Protein AF-A0A137PBI1-F1 (afdb_monomer_lite)

Secondary structure (DSSP, 8-state):
-TTTTTTTS--TTS-HHHHHHHHHHHHHHHHHHHHHHHTS--S------PPPP-GGGG-GGGGPPPHHHHHHTT--HHHHHHHHHHHHHHHHHHHHHHHHT--TT--S--HHHHHHHHHHHHHHHHHHHHHHHHHHHHHHHHTGGGHHHHHHHHHHHHHHHHHHHHHHHHHHHHH-SS--HHHHHHHHHHHHHHHHHHTT----TTTHHHHHHHHHHHHHHGGGS-HHHHHHHHHHHHHHHHHHTT-TTS-HHHHHHHHHHHHHHH-

Organism: Conidiobolus coronatus (strain ATCC 28846 / CBS 209.66 / NRRL 28638) (NCBI:txid796925)

pLDDT: mean 84.95, std 10.55, range [51.62, 97.0]

Structure (mmCIF, N/CA/C/O backbone):
data_AF-A0A137PBI1-F1
#
_entry.id   AF-A0A137PBI1-F1
#
loop_
_atom_site.group_PDB
_atom_site.id
_atom_site.type_symbol
_atom_site.label_atom_id
_atom_site.label_alt_id
_atom_site.label_comp_id
_atom_site.label_asym_id
_atom_site.label_entity_id
_atom_site.label_seq_id
_atom_site.pdbx_PDB_ins_code
_atom_site.Cartn_x
_atom_site.Cartn_y
_atom_site.Cartn_z
_atom_site.occupancy
_atom_site.B_iso_or_equiv
_atom_site.auth_seq_id
_atom_site.auth_comp_id
_atom_site.auth_asym_id
_atom_site.auth_atom_id
_atom_site.pdbx_PDB_model_num
ATOM 1 N N . MET A 1 1 ? -4.472 -22.071 -9.828 1.00 68.69 1 MET A N 1
ATOM 2 C CA . MET A 1 1 ? -3.823 -22.086 -11.161 1.00 68.69 1 MET A CA 1
ATOM 3 C C . MET A 1 1 ? -2.302 -22.184 -11.075 1.00 68.69 1 MET A C 1
ATOM 5 O O . MET A 1 1 ? -1.779 -23.066 -11.729 1.00 68.69 1 MET A O 1
ATOM 9 N N . CYS A 1 2 ? -1.591 -21.398 -10.248 1.00 70.06 2 CYS A N 1
ATOM 10 C CA . CYS A 1 2 ? -0.125 -21.523 -10.094 1.00 70.06 2 CYS A CA 1
ATOM 11 C C . CYS A 1 2 ? 0.352 -22.945 -9.757 1.00 70.06 2 CYS A C 1
ATOM 13 O O . CYS A 1 2 ? 1.328 -23.405 -10.338 1.00 70.06 2 CYS A O 1
ATOM 15 N N . HIS A 1 3 ? -0.369 -23.664 -8.887 1.00 70.44 3 HIS A N 1
ATOM 16 C CA . HIS A 1 3 ? -0.081 -25.075 -8.611 1.00 70.44 3 HIS A CA 1
ATOM 17 C C . HIS A 1 3 ? -0.311 -25.984 -9.824 1.00 70.44 3 HIS A C 1
ATOM 19 O O . HIS A 1 3 ? 0.549 -26.791 -10.152 1.00 70.44 3 HIS A O 1
ATOM 25 N N . ALA A 1 4 ? -1.425 -25.803 -10.539 1.00 72.88 4 ALA A N 1
ATOM 26 C CA . ALA A 1 4 ? -1.748 -26.580 -11.739 1.00 72.88 4 ALA A CA 1
ATOM 27 C C . ALA A 1 4 ? -0.757 -26.340 -12.894 1.00 72.88 4 ALA A C 1
ATOM 29 O O . ALA A 1 4 ? -0.470 -27.252 -13.656 1.00 72.88 4 ALA A O 1
ATOM 30 N N . LEU A 1 5 ? -0.220 -25.122 -13.002 1.00 72.56 5 LEU A N 1
ATOM 31 C CA . LEU A 1 5 ? 0.799 -24.741 -13.983 1.00 72.56 5 LEU A CA 1
ATOM 32 C C . LEU A 1 5 ? 2.231 -25.027 -13.501 1.00 72.56 5 LEU A C 1
ATOM 34 O O . LEU A 1 5 ? 3.185 -24.680 -14.189 1.00 72.56 5 LEU A O 1
ATOM 38 N N . GLY A 1 6 ? 2.404 -25.596 -12.304 1.00 70.25 6 GLY A N 1
ATOM 39 C CA . GLY A 1 6 ? 3.722 -25.894 -11.749 1.00 70.25 6 GLY A CA 1
ATOM 40 C C . GLY A 1 6 ? 4.568 -24.665 -11.405 1.00 70.25 6 GLY A C 1
ATOM 41 O O . GLY A 1 6 ? 5.731 -24.838 -11.078 1.00 70.25 6 GLY A O 1
ATOM 42 N N . VAL A 1 7 ? 4.020 -23.440 -11.415 1.00 74.19 7 VAL A N 1
ATOM 43 C CA . VAL A 1 7 ? 4.790 -22.190 -11.220 1.00 74.19 7 VAL A CA 1
ATOM 44 C C . VAL A 1 7 ? 5.564 -22.204 -9.899 1.00 74.19 7 VAL A C 1
ATOM 46 O O . VAL A 1 7 ? 6.724 -21.816 -9.893 1.00 74.19 7 VAL A O 1
ATOM 49 N N . HIS A 1 8 ? 4.947 -22.738 -8.842 1.00 69.56 8 HIS A N 1
ATOM 50 C CA . HIS A 1 8 ? 5.517 -22.950 -7.505 1.00 69.56 8 HIS A CA 1
ATOM 51 C C . HIS A 1 8 ? 6.716 -23.914 -7.427 1.00 69.56 8 HIS A C 1
ATOM 53 O O . HIS A 1 8 ? 7.410 -23.921 -6.419 1.00 69.56 8 HIS A O 1
ATOM 59 N N . VAL A 1 9 ? 6.942 -24.754 -8.443 1.00 70.94 9 VAL A N 1
ATOM 60 C CA . VAL A 1 9 ? 8.023 -25.748 -8.438 1.00 70.94 9 VAL A CA 1
ATOM 61 C C . VAL A 1 9 ? 9.317 -25.085 -8.896 1.00 70.94 9 VAL A C 1
ATOM 63 O O . VAL A 1 9 ? 9.394 -24.622 -10.035 1.00 70.94 9 VAL A O 1
ATOM 66 N N . ASP A 1 10 ? 10.345 -25.087 -8.050 1.00 64.88 10 ASP A N 1
ATOM 67 C CA . ASP A 1 10 ? 11.697 -24.668 -8.431 1.00 64.88 10 ASP A CA 1
ATOM 68 C C . ASP A 1 10 ? 12.312 -25.701 -9.396 1.00 64.88 10 ASP A C 1
ATOM 70 O O . ASP A 1 10 ? 12.867 -26.728 -9.000 1.00 64.88 10 ASP A O 1
ATOM 74 N N . THR A 1 11 ? 12.122 -25.477 -10.697 1.00 62.00 11 THR A N 1
ATOM 75 C CA . THR A 1 11 ? 12.643 -26.341 -11.758 1.00 62.00 11 THR A CA 1
ATOM 76 C C . THR A 1 11 ? 13.901 -25.720 -12.355 1.00 62.00 11 THR A C 1
ATOM 78 O O . THR A 1 11 ? 13.810 -24.830 -13.202 1.00 62.00 11 THR A O 1
ATOM 81 N N . LYS A 1 12 ? 15.076 -26.230 -11.983 1.00 57.16 12 LYS A N 1
ATOM 82 C CA . LYS A 1 12 ? 16.328 -25.990 -12.722 1.00 57.16 12 LYS A CA 1
ATOM 83 C C . LYS A 1 12 ? 16.358 -26.950 -13.928 1.00 57.16 12 LYS A C 1
ATOM 85 O O . LYS A 1 12 ? 16.226 -28.148 -13.683 1.00 57.16 12 LYS A O 1
ATOM 90 N N . PRO A 1 13 ? 16.511 -26.515 -15.198 1.00 53.81 13 PRO A N 1
ATOM 91 C CA . PRO A 1 13 ? 17.026 -25.231 -15.670 1.00 53.81 13 PRO A CA 1
ATOM 92 C C . PRO A 1 13 ? 16.049 -24.545 -16.643 1.00 53.81 13 PRO A C 1
ATOM 94 O O . PRO A 1 13 ? 15.939 -24.930 -17.808 1.00 53.81 13 PRO A O 1
ATOM 97 N N . ILE A 1 14 ? 15.359 -23.502 -16.197 1.00 58.75 14 ILE A N 1
ATOM 98 C CA . ILE A 1 14 ? 14.729 -22.556 -17.124 1.00 58.75 14 ILE A CA 1
ATOM 99 C C . ILE A 1 14 ? 15.586 -21.290 -17.130 1.00 58.75 14 ILE A C 1
ATOM 101 O O . ILE A 1 14 ? 16.190 -20.965 -16.115 1.00 58.75 14 ILE A O 1
ATOM 105 N N . TYR A 1 15 ? 15.702 -20.618 -18.279 1.00 63.66 15 TYR A N 1
ATOM 106 C CA . TYR A 1 15 ? 16.397 -19.334 -18.406 1.00 63.66 15 TYR A CA 1
ATOM 107 C C . TYR A 1 15 ? 16.066 -18.391 -17.235 1.00 63.66 15 TYR A C 1
ATOM 109 O O . TYR A 1 15 ? 14.900 -18.272 -16.864 1.00 63.66 15 TYR A O 1
ATOM 117 N N . ASN A 1 16 ? 17.072 -17.684 -16.706 1.00 62.22 16 ASN A N 1
ATOM 118 C CA . ASN A 1 16 ? 16.938 -16.806 -15.533 1.00 62.22 16 ASN A CA 1
ATOM 119 C C . ASN A 1 16 ? 15.804 -15.765 -15.660 1.00 62.22 16 ASN A C 1
ATOM 121 O O . ASN A 1 16 ? 15.184 -15.409 -14.665 1.00 62.22 16 ASN A O 1
ATOM 125 N N . SER A 1 17 ? 15.484 -15.303 -16.875 1.00 61.75 17 SER A N 1
ATOM 126 C CA . SER A 1 17 ? 14.345 -14.405 -17.129 1.00 61.75 17 SER A CA 1
ATOM 127 C C . SER A 1 17 ? 12.985 -15.075 -16.893 1.00 61.75 17 SER A C 1
ATOM 129 O O . SER A 1 17 ? 12.066 -14.462 -16.364 1.00 61.75 17 SER A O 1
ATOM 131 N N . VAL A 1 18 ? 12.855 -16.361 -17.214 1.00 63.59 18 VAL A N 1
ATOM 132 C CA . VAL A 1 18 ? 11.639 -17.136 -16.933 1.00 63.59 18 VAL A CA 1
ATOM 133 C C . VAL A 1 18 ? 11.586 -17.543 -15.458 1.00 63.59 18 VAL A C 1
ATOM 135 O O . VAL A 1 18 ? 10.503 -17.637 -14.883 1.00 63.59 18 VAL A O 1
ATOM 138 N N . GLU A 1 19 ? 12.740 -17.762 -14.822 1.00 64.12 19 GLU A N 1
ATOM 139 C CA . GLU A 1 19 ? 12.833 -17.930 -13.367 1.00 64.12 19 GLU A CA 1
ATOM 140 C C . GLU A 1 19 ? 12.381 -16.659 -12.631 1.00 64.12 19 GLU A C 1
ATOM 142 O O . GLU A 1 19 ? 11.626 -16.767 -11.662 1.00 64.12 19 GLU A O 1
ATOM 147 N N . PHE A 1 20 ? 12.754 -15.472 -13.130 1.00 64.94 20 PHE A N 1
ATOM 148 C CA . PHE A 1 20 ? 12.241 -14.183 -12.661 1.00 64.94 20 PHE A CA 1
ATOM 149 C C . PHE A 1 20 ? 10.718 -14.113 -12.758 1.00 64.94 20 PHE A C 1
ATOM 151 O O . PHE A 1 20 ? 10.054 -13.940 -11.733 1.00 64.94 20 PHE A O 1
ATOM 158 N N . ASP A 1 21 ? 10.164 -14.308 -13.958 1.00 69.62 21 ASP A N 1
ATOM 159 C CA . ASP A 1 21 ? 8.724 -14.175 -14.187 1.00 69.62 21 ASP A CA 1
ATOM 160 C C . ASP A 1 21 ? 7.934 -15.156 -13.321 1.00 69.62 21 ASP A C 1
ATOM 162 O O . ASP A 1 21 ? 6.927 -14.792 -12.716 1.00 69.62 21 ASP A O 1
ATOM 166 N N . ARG A 1 22 ? 8.405 -16.402 -13.197 1.00 73.12 22 ARG A N 1
ATOM 167 C CA . ARG A 1 22 ? 7.736 -17.422 -12.382 1.00 73.12 22 ARG A CA 1
ATOM 168 C C . ARG A 1 22 ? 7.850 -17.142 -10.888 1.00 73.12 22 ARG A C 1
ATOM 170 O O . ARG A 1 22 ? 6.836 -17.211 -10.191 1.00 73.12 22 ARG A O 1
ATOM 177 N N . SER A 1 23 ? 9.049 -16.840 -10.398 1.00 74.00 23 SER A N 1
ATOM 178 C CA . SER A 1 23 ? 9.303 -16.655 -8.967 1.00 74.00 23 SER A CA 1
ATOM 179 C C . SER A 1 23 ? 8.674 -15.368 -8.450 1.00 74.00 23 SER A C 1
ATOM 181 O O . SER A 1 23 ? 8.005 -15.404 -7.418 1.00 74.00 23 SER A O 1
ATOM 183 N N . SER A 1 24 ? 8.807 -14.254 -9.181 1.00 74.44 24 SER A N 1
ATOM 184 C CA . SER A 1 24 ? 8.154 -12.993 -8.812 1.00 74.44 24 SER A CA 1
ATOM 185 C C . SER A 1 24 ? 6.633 -13.113 -8.906 1.00 74.44 24 SER A C 1
ATOM 187 O O . SER A 1 24 ? 5.942 -12.722 -7.964 1.00 74.44 24 SER A O 1
ATOM 189 N N . LEU A 1 25 ? 6.078 -13.729 -9.962 1.00 79.44 25 LEU A N 1
ATOM 190 C CA . LEU A 1 25 ? 4.627 -13.934 -10.071 1.00 79.44 25 LEU A CA 1
ATOM 191 C C . LEU A 1 25 ? 4.086 -14.800 -8.930 1.00 79.44 25 LEU A C 1
ATOM 193 O O . LEU A 1 25 ? 3.079 -14.447 -8.312 1.00 79.44 25 LEU A O 1
ATOM 197 N N . TYR A 1 26 ? 4.732 -15.934 -8.648 1.00 82.62 26 TYR A N 1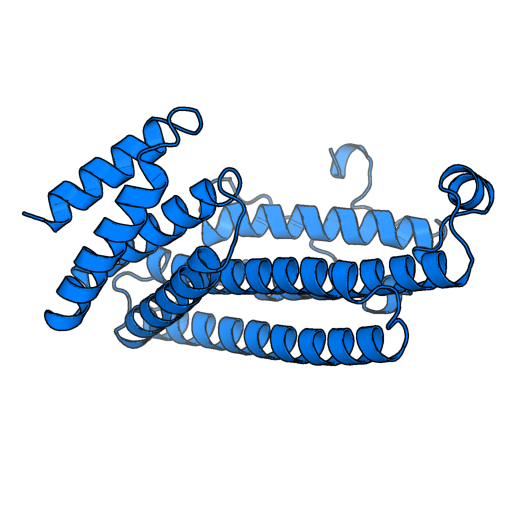
ATOM 198 C CA . TYR A 1 26 ? 4.288 -16.831 -7.586 1.00 82.62 26 TYR A CA 1
ATOM 199 C C . TYR A 1 26 ? 4.408 -16.176 -6.214 1.00 82.62 26 TYR A C 1
ATOM 201 O O . TYR A 1 26 ? 3.433 -16.198 -5.465 1.00 82.62 26 TYR A O 1
ATOM 209 N N . ARG A 1 27 ? 5.540 -15.523 -5.918 1.00 80.44 27 ARG A N 1
ATOM 210 C CA . ARG A 1 27 ? 5.732 -14.759 -4.678 1.00 80.44 27 ARG A CA 1
ATOM 211 C C . ARG A 1 27 ? 4.636 -13.710 -4.504 1.00 80.44 27 ARG A C 1
ATOM 213 O O . ARG A 1 27 ? 3.984 -13.681 -3.465 1.00 80.44 27 ARG A O 1
ATOM 220 N N . ASN A 1 28 ? 4.398 -12.895 -5.531 1.00 80.00 28 ASN A N 1
ATOM 221 C CA . ASN A 1 28 ? 3.386 -11.844 -5.507 1.00 80.00 28 ASN A CA 1
ATOM 222 C C . ASN A 1 28 ? 1.990 -12.392 -5.205 1.00 80.00 28 ASN A C 1
ATOM 224 O O . ASN A 1 28 ? 1.260 -11.827 -4.387 1.00 80.00 28 ASN A O 1
ATOM 228 N N . LEU A 1 29 ? 1.612 -13.498 -5.846 1.00 82.50 29 LEU A N 1
ATOM 229 C CA . LEU A 1 29 ? 0.314 -14.133 -5.630 1.00 82.50 29 LEU A CA 1
ATOM 230 C C . LEU A 1 29 ? 0.212 -14.794 -4.253 1.00 82.50 29 LEU A C 1
ATOM 232 O O . LEU A 1 29 ? -0.831 -14.668 -3.613 1.00 82.50 29 LEU A O 1
ATOM 236 N N . ALA A 1 30 ? 1.272 -15.461 -3.794 1.00 83.19 30 ALA A N 1
ATOM 237 C CA . ALA A 1 30 ? 1.324 -16.110 -2.489 1.00 83.19 30 ALA A CA 1
ATOM 238 C C . ALA A 1 30 ? 1.226 -15.081 -1.352 1.00 83.19 30 ALA A C 1
ATOM 240 O O . ALA A 1 30 ? 0.342 -15.199 -0.508 1.00 83.19 30 ALA A O 1
ATOM 241 N N . LEU A 1 31 ? 2.029 -14.012 -1.392 1.00 82.50 31 LEU A N 1
ATOM 242 C CA . LEU A 1 31 ? 1.969 -12.923 -0.410 1.00 82.50 31 LEU A CA 1
ATOM 243 C C . LEU A 1 31 ? 0.633 -12.180 -0.455 1.00 82.50 31 LEU A C 1
ATOM 245 O O . LEU A 1 31 ? 0.032 -11.921 0.582 1.00 82.50 31 LEU A O 1
ATOM 249 N N . SER A 1 32 ? 0.104 -11.890 -1.648 1.00 80.31 32 SER A N 1
ATOM 250 C CA . SER A 1 32 ? -1.226 -11.272 -1.766 1.00 80.31 32 SER A CA 1
ATOM 251 C C . SER A 1 32 ? -2.315 -12.158 -1.153 1.00 80.31 32 SER A C 1
ATOM 253 O O . SER A 1 32 ? -3.244 -11.662 -0.516 1.00 80.31 32 SER A O 1
ATOM 255 N N . HIS A 1 33 ? -2.212 -13.476 -1.331 1.00 81.50 33 HIS A N 1
ATOM 256 C CA . HIS A 1 33 ? -3.139 -14.434 -0.743 1.00 81.50 33 HIS A CA 1
ATOM 257 C C . HIS A 1 33 ? -3.013 -14.509 0.786 1.00 81.50 33 HIS A C 1
ATOM 259 O O . HIS A 1 33 ? -4.037 -14.472 1.477 1.00 81.50 33 HIS A O 1
ATOM 265 N N . GLU A 1 34 ? -1.789 -14.567 1.316 1.00 81.75 34 GLU A N 1
ATOM 266 C CA . GLU A 1 34 ? -1.549 -14.528 2.761 1.00 81.75 34 GLU A CA 1
ATOM 267 C C . GLU A 1 34 ? -2.068 -13.221 3.365 1.00 81.75 34 GLU A C 1
ATOM 269 O O . GLU A 1 34 ? -2.768 -13.262 4.375 1.00 81.75 34 GLU A O 1
ATOM 274 N N . ASN A 1 35 ? -1.862 -12.072 2.716 1.00 77.81 35 ASN A N 1
ATOM 275 C CA . ASN A 1 35 ? -2.369 -10.776 3.185 1.00 77.81 35 ASN A CA 1
ATOM 276 C C . ASN A 1 35 ? -3.907 -10.742 3.238 1.00 77.81 35 ASN A C 1
ATOM 278 O O . ASN A 1 35 ? -4.490 -10.262 4.211 1.00 77.81 35 ASN A O 1
ATOM 282 N N . LEU A 1 36 ? -4.591 -11.311 2.236 1.00 78.31 36 LEU A N 1
ATOM 283 C CA . LEU A 1 36 ? -6.056 -11.456 2.249 1.00 78.31 36 LEU A CA 1
ATOM 284 C C . LEU A 1 36 ? -6.557 -12.361 3.384 1.00 78.31 36 LEU A C 1
ATOM 286 O O . LEU A 1 36 ? -7.645 -12.139 3.923 1.00 78.31 36 LEU A O 1
ATOM 290 N N . SER A 1 37 ? -5.774 -13.373 3.745 1.00 77.56 37 SER A N 1
ATOM 291 C CA . SER A 1 37 ? -6.128 -14.356 4.773 1.00 77.56 37 SER A CA 1
ATOM 292 C C . SER A 1 37 ? -5.782 -13.878 6.188 1.00 77.56 37 SER A C 1
ATOM 294 O O . SER A 1 37 ? -6.487 -14.201 7.143 1.00 77.56 37 SER A O 1
ATOM 296 N N . THR A 1 38 ? -4.727 -13.077 6.341 1.00 77.50 38 THR A N 1
ATOM 297 C CA . THR A 1 38 ? -4.214 -12.615 7.640 1.00 77.50 38 THR A CA 1
ATOM 298 C C . THR A 1 38 ? -4.803 -11.270 8.056 1.00 77.50 38 THR A C 1
ATOM 300 O O . THR A 1 38 ? -5.440 -11.197 9.111 1.00 77.50 38 THR A O 1
ATOM 303 N N . ILE A 1 39 ? -4.629 -10.233 7.229 1.00 79.25 39 ILE A N 1
ATOM 304 C CA . ILE A 1 39 ? -5.065 -8.857 7.508 1.00 79.25 39 ILE A CA 1
ATOM 305 C C . ILE A 1 39 ? -6.589 -8.793 7.468 1.00 79.25 39 ILE A C 1
ATOM 307 O O . ILE A 1 39 ? -7.224 -8.427 8.452 1.00 79.25 39 ILE A O 1
ATOM 311 N N . TYR A 1 40 ? -7.187 -9.235 6.361 1.00 71.50 40 TYR A N 1
ATOM 312 C CA . TYR A 1 40 ? -8.624 -9.072 6.133 1.00 71.50 40 TYR A CA 1
ATOM 313 C C . TYR A 1 40 ? -9.486 -10.263 6.571 1.00 71.50 40 TYR A C 1
ATOM 315 O O . TYR A 1 40 ? -10.707 -10.135 6.635 1.00 71.50 40 TYR A O 1
ATOM 323 N N . LYS A 1 41 ? -8.881 -11.429 6.851 1.00 74.38 41 LYS A N 1
ATOM 324 C CA . LYS A 1 41 ? -9.588 -12.687 7.177 1.00 74.38 41 LYS A CA 1
ATOM 325 C C . LYS A 1 41 ? -10.646 -13.086 6.127 1.00 74.38 41 LYS A C 1
ATOM 327 O O . LYS A 1 41 ? -11.645 -13.717 6.460 1.00 74.38 41 LYS A O 1
ATOM 332 N N . LEU A 1 42 ? -10.445 -12.718 4.857 1.00 69.00 42 LEU A N 1
ATOM 333 C CA . LEU A 1 42 ? -11.432 -12.921 3.781 1.00 69.00 42 LEU A CA 1
ATOM 334 C C . LEU A 1 42 ? -11.383 -14.318 3.168 1.00 69.00 42 LEU A C 1
ATOM 336 O O . LEU A 1 42 ? -12.341 -14.750 2.527 1.00 69.00 42 LEU A O 1
ATOM 340 N N . LYS A 1 43 ? -10.247 -15.005 3.301 1.00 66.12 43 LYS A N 1
ATOM 341 C CA . LYS A 1 43 ? -10.033 -16.332 2.732 1.00 66.12 43 LYS A CA 1
ATOM 342 C C . LYS A 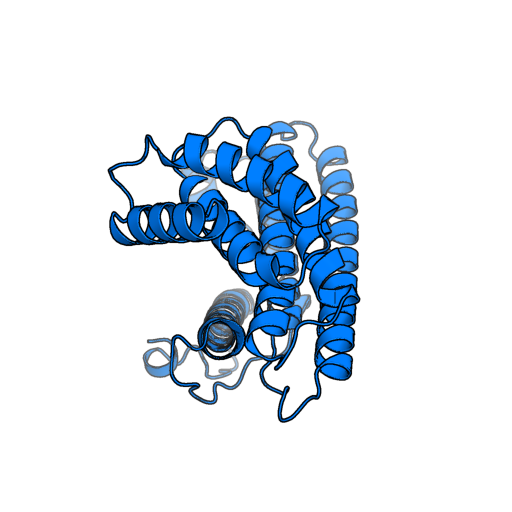1 43 ? -9.449 -17.278 3.776 1.00 66.12 43 LYS A C 1
ATOM 344 O O . LYS A 1 43 ? -8.728 -16.831 4.669 1.00 66.12 43 LYS A O 1
ATOM 349 N N . PRO A 1 44 ? -9.766 -18.579 3.678 1.00 65.19 44 PRO A N 1
ATOM 350 C CA . PRO A 1 44 ? -9.059 -19.587 4.446 1.00 65.19 44 PRO A CA 1
ATOM 351 C C . PRO A 1 44 ? -7.578 -19.560 4.067 1.00 65.19 44 PRO A C 1
ATOM 353 O O . PRO A 1 44 ? -7.234 -19.460 2.889 1.00 65.19 44 PRO A O 1
ATOM 356 N N . ARG A 1 45 ? -6.719 -19.658 5.082 1.00 68.25 45 ARG A N 1
ATOM 357 C CA . ARG A 1 45 ? -5.271 -19.720 4.909 1.00 68.25 45 ARG A CA 1
ATOM 358 C C . ARG A 1 45 ? -4.898 -21.098 4.377 1.00 68.25 45 ARG A C 1
ATOM 360 O O . ARG A 1 45 ? -4.990 -22.090 5.100 1.00 68.25 45 ARG A O 1
ATOM 367 N N . PHE A 1 46 ? -4.494 -21.162 3.117 1.00 67.12 46 PHE A N 1
ATOM 368 C CA . PHE A 1 46 ? -3.830 -22.340 2.574 1.00 67.12 46 PHE A CA 1
ATOM 369 C C . PHE A 1 46 ? -2.346 -22.155 2.876 1.00 67.12 46 PHE A C 1
ATOM 371 O O . PHE A 1 46 ? -1.811 -21.121 2.520 1.00 67.12 46 PHE A O 1
ATOM 378 N N . GLY A 1 47 ? -1.691 -23.074 3.590 1.00 66.25 47 GLY A N 1
ATOM 379 C CA . GLY A 1 47 ? -0.265 -22.940 3.912 1.00 66.25 47 GLY A CA 1
ATOM 380 C C . GLY A 1 47 ? 0.586 -22.963 2.643 1.00 66.25 47 GLY A C 1
ATOM 381 O O . GLY A 1 47 ? 0.999 -24.034 2.207 1.00 66.25 47 GLY A O 1
ATOM 382 N N . VAL A 1 48 ? 0.785 -21.799 2.023 1.00 72.88 48 VAL A N 1
ATOM 383 C CA . VAL A 1 48 ? 1.568 -21.640 0.798 1.00 72.88 48 VAL A CA 1
ATOM 384 C C . VAL A 1 48 ? 3.028 -21.430 1.184 1.00 72.88 48 VAL A C 1
ATOM 386 O O . VAL A 1 48 ? 3.342 -20.561 1.994 1.00 72.88 48 VAL A O 1
ATOM 389 N N . GLU A 1 49 ? 3.936 -22.201 0.587 1.00 73.00 49 GLU A N 1
ATOM 390 C CA . GLU A 1 49 ? 5.368 -21.917 0.682 1.00 73.00 49 GLU A CA 1
ATOM 391 C C . GLU A 1 49 ? 5.680 -20.658 -0.132 1.00 73.00 49 GLU A C 1
ATOM 393 O O . GLU A 1 49 ? 5.526 -20.645 -1.357 1.00 73.00 49 GLU A O 1
ATOM 398 N N . ILE A 1 50 ? 6.085 -19.590 0.558 1.00 78.75 50 ILE A N 1
ATOM 399 C CA . ILE A 1 50 ? 6.467 -18.320 -0.059 1.00 78.75 50 ILE A CA 1
ATOM 400 C C . ILE A 1 50 ? 7.980 -18.350 -0.328 1.00 78.75 50 ILE A C 1
ATOM 402 O O . ILE A 1 50 ? 8.755 -18.515 0.616 1.00 78.75 50 ILE A O 1
ATOM 406 N N . PRO A 1 51 ? 8.436 -18.173 -1.583 1.00 76.44 51 PRO A N 1
ATOM 407 C CA . PRO A 1 51 ? 9.862 -18.086 -1.886 1.00 76.44 51 PRO A CA 1
ATOM 408 C C . PRO A 1 51 ? 10.530 -16.907 -1.166 1.00 76.44 51 PRO A C 1
ATOM 410 O O . PRO A 1 51 ? 9.923 -15.852 -0.995 1.00 76.44 51 PRO A O 1
ATOM 413 N N . ASN A 1 52 ? 11.813 -17.025 -0.823 1.00 79.44 52 ASN A N 1
ATOM 414 C CA . ASN A 1 52 ? 12.580 -15.922 -0.226 1.00 79.44 52 ASN A CA 1
ATOM 415 C C . ASN A 1 52 ? 12.829 -14.780 -1.212 1.00 79.44 52 ASN A C 1
ATOM 417 O O . ASN A 1 52 ? 12.877 -14.998 -2.423 1.00 79.44 52 ASN A O 1
ATOM 421 N N . PHE A 1 53 ? 12.956 -13.552 -0.694 1.00 82.44 53 PHE A N 1
ATOM 422 C CA . PHE A 1 53 ? 13.234 -12.385 -1.534 1.00 82.44 53 PHE A CA 1
ATOM 423 C C . PHE A 1 53 ? 14.608 -12.546 -2.155 1.00 82.44 53 PHE A C 1
ATOM 425 O O . PHE A 1 53 ? 15.580 -12.795 -1.443 1.00 82.44 53 PHE A O 1
ATOM 432 N N . ASN A 1 54 ? 14.690 -12.393 -3.474 1.00 81.88 54 ASN A N 1
ATOM 433 C CA . ASN A 1 54 ? 15.954 -12.470 -4.177 1.00 81.88 54 ASN A CA 1
ATOM 434 C C . ASN A 1 54 ? 16.194 -11.177 -4.972 1.00 81.88 54 ASN A C 1
ATOM 436 O O . ASN A 1 54 ? 15.550 -10.977 -6.000 1.00 81.88 54 ASN A O 1
ATOM 440 N N . PRO A 1 55 ? 17.121 -10.301 -4.540 1.00 81.75 55 PRO A N 1
ATOM 441 C CA . PRO A 1 55 ? 17.413 -9.059 -5.251 1.00 81.75 55 PRO A CA 1
ATOM 442 C C . PRO A 1 55 ? 18.013 -9.302 -6.638 1.00 81.75 55 PRO A C 1
ATOM 444 O O . PRO A 1 55 ? 17.836 -8.468 -7.521 1.00 81.75 55 PRO A O 1
ATOM 447 N N . THR A 1 56 ? 18.682 -10.442 -6.867 1.00 81.62 56 THR A N 1
ATOM 448 C CA . THR A 1 56 ? 19.278 -10.739 -8.180 1.00 81.62 56 THR A CA 1
ATOM 449 C C . THR A 1 56 ? 18.223 -10.922 -9.255 1.00 81.62 56 THR A C 1
ATOM 451 O O . THR A 1 56 ? 18.557 -10.887 -10.431 1.00 81.62 56 THR A O 1
ATOM 454 N N . LEU A 1 57 ? 16.967 -11.137 -8.853 1.00 76.56 57 LEU A N 1
ATOM 455 C CA . LEU A 1 57 ? 15.859 -11.301 -9.765 1.00 76.56 57 LEU A CA 1
ATOM 456 C C . LEU A 1 57 ? 15.479 -9.985 -10.464 1.00 76.56 57 LEU A C 1
ATOM 458 O O . LEU A 1 57 ? 14.975 -10.004 -11.576 1.00 76.56 57 LEU A O 1
ATOM 462 N N . TYR A 1 58 ? 15.795 -8.830 -9.885 1.00 84.19 58 TYR A N 1
ATOM 463 C CA . TYR A 1 58 ? 15.393 -7.527 -10.426 1.00 84.19 58 TYR A CA 1
ATOM 464 C C . TYR A 1 58 ? 16.477 -6.882 -11.297 1.00 84.19 58 TYR A C 1
ATOM 466 O O . TYR A 1 58 ? 16.616 -5.658 -11.322 1.00 84.19 58 TYR A O 1
ATOM 474 N N . ASP A 1 59 ? 17.266 -7.687 -12.014 1.00 85.00 59 ASP A N 1
ATOM 475 C CA . ASP A 1 59 ? 18.202 -7.144 -12.994 1.00 85.00 59 ASP A CA 1
ATOM 476 C C . ASP A 1 59 ? 17.428 -6.510 -14.158 1.00 85.00 59 ASP A C 1
ATOM 478 O O . ASP A 1 59 ? 16.675 -7.167 -14.881 1.00 85.00 59 ASP A O 1
ATOM 482 N N . SER A 1 60 ? 17.665 -5.216 -14.369 1.00 87.62 60 SER A N 1
ATOM 483 C CA . SER A 1 60 ? 17.081 -4.446 -15.464 1.00 87.62 60 SER A CA 1
ATOM 484 C C . SER A 1 60 ? 17.264 -5.083 -16.838 1.00 87.62 60 SER A C 1
ATOM 486 O O . SER A 1 60 ? 16.359 -4.998 -17.672 1.00 87.62 60 SER A O 1
ATOM 488 N N . HIS A 1 61 ? 18.361 -5.798 -17.081 1.00 86.69 61 HIS A N 1
ATOM 489 C CA . HIS A 1 61 ? 18.586 -6.440 -18.375 1.00 86.69 61 HIS A CA 1
ATOM 490 C C . HIS A 1 61 ? 17.523 -7.493 -18.707 1.00 86.69 61 HIS A C 1
ATOM 492 O O . HIS A 1 61 ? 17.232 -7.711 -19.880 1.00 86.69 61 HIS A O 1
ATOM 498 N N . TRP A 1 62 ? 16.896 -8.109 -17.702 1.00 81.75 62 TRP A N 1
ATOM 499 C CA . TRP A 1 62 ? 15.850 -9.111 -17.923 1.00 81.75 62 TRP A CA 1
ATOM 500 C C . TRP A 1 62 ? 14.508 -8.484 -18.304 1.00 81.75 62 TRP A C 1
ATOM 502 O O . TRP A 1 62 ? 13.654 -9.167 -18.856 1.00 81.75 62 TRP A O 1
ATOM 512 N N . GLN A 1 63 ? 14.345 -7.183 -18.054 1.00 83.25 63 GLN A N 1
ATOM 513 C CA . GLN A 1 63 ? 13.178 -6.392 -18.447 1.00 83.25 63 GLN A CA 1
ATOM 514 C C . GLN A 1 63 ? 13.351 -5.708 -19.812 1.00 83.25 63 GLN A C 1
ATOM 516 O O . GLN A 1 63 ? 12.496 -4.917 -20.215 1.00 83.25 63 GLN A O 1
ATOM 521 N N . LEU A 1 64 ? 14.469 -5.938 -20.511 1.00 88.44 64 LEU A N 1
ATOM 522 C CA . LEU A 1 64 ? 14.673 -5.380 -21.844 1.00 88.44 64 LEU A CA 1
ATOM 523 C C . LEU A 1 64 ? 13.749 -6.069 -22.848 1.00 88.44 64 LEU A C 1
ATOM 525 O O . LEU A 1 64 ? 13.682 -7.294 -22.932 1.00 88.44 64 LEU A O 1
ATOM 529 N N . LEU A 1 65 ? 13.049 -5.254 -23.632 1.00 84.44 65 LEU A N 1
ATOM 530 C CA . LEU A 1 65 ? 12.233 -5.742 -24.733 1.00 84.44 65 LEU A CA 1
ATOM 531 C C . LEU A 1 65 ? 13.133 -6.278 -25.848 1.00 84.44 65 LEU A C 1
ATOM 533 O O . LEU A 1 65 ? 14.194 -5.716 -26.124 1.00 84.44 65 LEU A O 1
ATOM 537 N N . ASN A 1 66 ? 12.686 -7.345 -26.511 1.00 86.62 66 ASN A N 1
ATOM 538 C CA . ASN A 1 66 ? 13.347 -7.824 -27.720 1.00 86.62 66 ASN A CA 1
ATOM 539 C C . ASN A 1 66 ? 13.210 -6.806 -28.869 1.00 86.62 66 ASN A C 1
ATOM 541 O O . ASN A 1 66 ? 12.341 -5.929 -28.839 1.00 86.62 66 ASN A O 1
ATOM 545 N N . GLU A 1 67 ? 14.068 -6.940 -29.882 1.00 86.81 67 GLU A N 1
ATOM 546 C CA . GLU A 1 67 ? 14.121 -6.013 -31.020 1.00 86.81 67 GLU A CA 1
ATOM 547 C C . GLU A 1 67 ? 12.788 -5.924 -31.772 1.00 86.81 67 GLU A C 1
ATOM 549 O O . GLU A 1 67 ? 12.348 -4.834 -32.127 1.00 86.81 67 GLU A O 1
ATOM 554 N N . ASP A 1 68 ? 12.093 -7.046 -31.960 1.00 90.19 68 ASP A N 1
ATOM 555 C CA . ASP A 1 68 ? 10.804 -7.060 -32.657 1.00 90.19 68 ASP A CA 1
ATOM 556 C C . ASP A 1 68 ? 9.756 -6.196 -31.937 1.00 90.19 68 ASP A C 1
ATOM 558 O O . ASP A 1 68 ? 9.063 -5.383 -32.554 1.00 90.19 68 ASP A O 1
ATOM 562 N N . THR A 1 69 ? 9.666 -6.326 -30.610 1.00 88.88 69 THR A N 1
ATOM 563 C CA . THR A 1 69 ? 8.706 -5.573 -29.792 1.00 88.88 69 THR A CA 1
ATOM 564 C C . THR A 1 69 ? 9.105 -4.108 -29.682 1.00 88.88 69 THR A C 1
ATOM 566 O O . THR A 1 69 ? 8.243 -3.229 -29.739 1.00 88.88 69 THR A O 1
ATOM 569 N N . SER A 1 70 ? 10.398 -3.815 -29.537 1.00 90.00 70 SER A N 1
ATOM 570 C CA . SER A 1 70 ? 10.869 -2.434 -29.446 1.00 90.00 70 SER A CA 1
ATOM 571 C C . SER A 1 70 ? 10.668 -1.669 -30.751 1.00 90.00 70 SER A C 1
ATOM 573 O O . SER A 1 70 ? 10.219 -0.520 -30.707 1.00 90.00 70 SER A O 1
ATOM 575 N N . ASN A 1 71 ? 10.892 -2.324 -31.893 1.00 90.31 71 ASN A N 1
ATOM 576 C CA . ASN A 1 71 ? 10.607 -1.782 -33.218 1.00 90.31 71 ASN A CA 1
ATOM 577 C C . ASN A 1 71 ? 9.107 -1.520 -33.395 1.00 90.31 71 ASN A C 1
ATOM 579 O O . ASN A 1 71 ? 8.722 -0.435 -33.828 1.00 90.31 71 ASN A O 1
ATOM 583 N N . LEU A 1 72 ? 8.248 -2.461 -32.987 1.00 93.62 72 LEU A N 1
ATOM 584 C CA . LEU A 1 72 ? 6.792 -2.295 -33.055 1.00 93.62 72 LEU A CA 1
ATOM 585 C C . LEU A 1 72 ? 6.288 -1.125 -32.192 1.00 93.62 72 LEU A C 1
ATOM 587 O O . LEU A 1 72 ? 5.366 -0.410 -32.584 1.00 93.62 72 LEU A O 1
ATOM 591 N N . LEU A 1 73 ? 6.908 -0.904 -31.031 1.00 90.94 73 LEU A N 1
ATOM 592 C CA . LEU A 1 73 ? 6.585 0.196 -30.118 1.00 90.94 73 LEU A CA 1
ATOM 593 C C . LEU A 1 73 ? 7.334 1.503 -30.434 1.00 90.94 73 LEU A C 1
ATOM 595 O O . LEU A 1 73 ? 7.137 2.498 -29.732 1.00 90.94 73 LEU A O 1
ATOM 599 N N . ASN A 1 74 ? 8.170 1.523 -31.478 1.00 91.44 74 ASN A N 1
ATOM 600 C CA . ASN A 1 74 ? 9.015 2.656 -31.866 1.00 91.44 74 ASN A CA 1
ATOM 601 C C . ASN A 1 74 ? 9.868 3.200 -30.701 1.00 91.44 74 ASN A C 1
ATOM 603 O O . ASN A 1 74 ? 9.962 4.413 -30.478 1.00 91.44 74 ASN A O 1
ATOM 607 N N . LEU A 1 75 ? 10.466 2.304 -29.912 1.00 90.81 75 LEU A N 1
ATOM 608 C CA . LEU A 1 75 ? 11.298 2.666 -28.766 1.00 90.81 75 LEU A CA 1
ATOM 609 C C . LEU A 1 75 ? 12.770 2.732 -29.173 1.00 90.81 75 LEU A C 1
ATOM 611 O O . LEU A 1 75 ? 13.330 1.766 -29.679 1.00 90.81 75 LEU A O 1
ATOM 615 N N . ASN A 1 76 ? 13.426 3.859 -28.893 1.00 90.56 76 ASN A N 1
ATOM 616 C CA . ASN A 1 76 ? 14.881 3.940 -29.007 1.00 90.56 76 ASN A CA 1
ATOM 617 C C . ASN A 1 76 ? 15.570 3.243 -27.818 1.00 90.56 76 ASN A C 1
ATOM 619 O O . ASN A 1 76 ? 14.952 3.007 -26.776 1.00 90.56 76 ASN A O 1
ATOM 623 N N . GLN A 1 77 ? 16.870 2.966 -27.953 1.00 90.50 77 GLN A N 1
ATOM 624 C CA . GLN A 1 77 ? 17.656 2.277 -26.925 1.00 90.50 77 GLN A CA 1
ATOM 625 C C . GLN A 1 77 ? 17.579 2.957 -25.550 1.00 90.50 77 GLN A C 1
ATOM 627 O O . GLN A 1 77 ? 17.317 2.295 -24.550 1.00 90.50 77 GLN A O 1
ATOM 632 N N . MET A 1 78 ? 17.716 4.284 -25.496 1.00 91.69 78 MET A N 1
ATOM 633 C CA . MET A 1 78 ? 17.651 5.027 -24.234 1.00 91.69 78 MET A CA 1
ATOM 634 C C . MET A 1 78 ? 16.287 4.875 -23.541 1.00 91.69 78 MET A C 1
ATOM 636 O O . MET A 1 78 ? 16.225 4.750 -22.319 1.00 91.69 78 MET A O 1
ATOM 640 N N . LYS A 1 79 ? 15.188 4.880 -24.305 1.00 90.75 79 LYS A N 1
ATOM 641 C CA . LYS A 1 79 ? 13.825 4.717 -23.787 1.00 90.75 79 LYS A CA 1
ATOM 642 C C . LYS A 1 79 ? 13.573 3.285 -23.314 1.00 90.75 79 LYS A C 1
ATOM 644 O O . LYS A 1 79 ? 12.908 3.098 -22.298 1.00 90.75 79 LYS A O 1
ATOM 649 N N . MET A 1 80 ? 14.133 2.290 -24.006 1.00 91.94 80 MET A N 1
ATOM 650 C CA . MET A 1 80 ? 14.095 0.895 -23.559 1.00 91.94 80 MET A CA 1
ATOM 651 C C . MET A 1 80 ? 14.817 0.715 -22.224 1.00 91.94 80 MET A C 1
ATOM 653 O O . MET A 1 80 ? 14.227 0.190 -21.285 1.00 91.94 80 MET A O 1
ATOM 657 N N . GLU A 1 81 ? 16.057 1.199 -22.115 1.00 92.88 81 GLU A N 1
ATOM 658 C CA . GLU A 1 81 ? 16.843 1.130 -20.876 1.00 92.88 81 GLU A CA 1
ATOM 659 C C . GLU A 1 81 ? 16.145 1.859 -19.721 1.00 92.88 81 GLU A C 1
ATOM 661 O O . GLU A 1 81 ? 16.101 1.355 -18.599 1.00 92.88 81 GLU A O 1
ATOM 666 N N . TYR A 1 82 ? 15.548 3.024 -20.000 1.00 93.12 82 TYR A N 1
ATOM 667 C CA . TYR A 1 82 ? 14.742 3.761 -19.030 1.00 93.12 82 TYR A CA 1
ATOM 668 C C . TYR A 1 82 ? 13.569 2.923 -18.503 1.00 93.12 82 TYR A C 1
ATOM 670 O O . TYR A 1 82 ? 13.434 2.771 -17.287 1.00 93.12 82 TYR A O 1
ATOM 678 N N . TYR A 1 83 ? 12.739 2.355 -19.387 1.00 92.06 83 TYR A N 1
ATOM 679 C CA . TYR A 1 83 ? 11.587 1.555 -18.962 1.00 92.06 83 TYR A CA 1
ATOM 680 C C . TYR A 1 83 ? 11.998 0.278 -18.238 1.00 92.06 83 TYR A C 1
ATOM 682 O O . TYR A 1 83 ? 11.373 -0.073 -17.241 1.00 92.06 83 TYR A O 1
ATOM 690 N N . SER A 1 84 ? 13.061 -0.386 -18.686 1.00 92.44 84 SER A N 1
ATOM 691 C CA . SER A 1 84 ? 13.579 -1.594 -18.043 1.00 92.44 84 SER A CA 1
ATOM 692 C C . SER A 1 84 ? 14.058 -1.306 -16.609 1.00 92.44 84 SER A C 1
ATOM 694 O O . SER A 1 84 ? 13.686 -2.024 -15.672 1.00 92.44 84 SER A O 1
ATOM 696 N N . ARG A 1 85 ? 14.798 -0.206 -16.397 1.00 93.56 85 ARG A N 1
ATOM 697 C CA . ARG A 1 85 ? 15.221 0.239 -15.056 1.00 93.56 85 ARG A CA 1
ATOM 698 C C . ARG A 1 85 ? 14.042 0.654 -14.188 1.00 93.56 85 ARG A C 1
ATOM 700 O O . ARG A 1 85 ? 13.988 0.266 -13.024 1.00 93.56 85 ARG A O 1
ATOM 707 N N . LEU A 1 86 ? 13.100 1.415 -14.746 1.00 93.19 86 LEU A N 1
ATOM 708 C CA . LEU A 1 86 ? 11.903 1.846 -14.028 1.00 93.19 86 LEU A CA 1
ATOM 709 C C . LEU A 1 86 ? 11.064 0.641 -13.584 1.00 93.19 86 LEU A C 1
ATOM 711 O O . LEU A 1 86 ? 10.694 0.565 -12.417 1.00 93.19 86 LEU A O 1
ATOM 715 N N . CYS A 1 87 ? 10.823 -0.315 -14.486 1.00 89.94 87 CYS A N 1
ATOM 716 C CA . CYS A 1 87 ? 10.086 -1.549 -14.212 1.00 89.94 87 CYS A CA 1
ATOM 717 C C . CYS A 1 87 ? 10.748 -2.339 -13.078 1.00 89.94 87 CYS A C 1
ATOM 719 O O . CYS A 1 87 ? 10.108 -2.627 -12.067 1.00 89.94 87 CYS A O 1
ATOM 721 N N . SER A 1 88 ? 12.051 -2.595 -13.200 1.00 90.56 88 SER A N 1
ATOM 722 C CA . SER A 1 88 ? 12.816 -3.359 -12.208 1.00 90.56 88 SER A CA 1
ATOM 723 C C . SER A 1 88 ? 12.776 -2.706 -10.836 1.00 90.56 88 SER A C 1
ATOM 725 O O . SER A 1 88 ? 12.427 -3.362 -9.860 1.00 90.56 88 SER A O 1
ATOM 727 N N . LEU A 1 89 ? 13.021 -1.393 -10.779 1.00 92.25 89 LEU A N 1
ATOM 728 C CA . LEU A 1 89 ? 12.952 -0.626 -9.542 1.00 92.25 89 LEU A CA 1
ATOM 729 C C . LEU A 1 89 ? 11.544 -0.679 -8.929 1.00 92.25 89 LEU A C 1
ATOM 731 O O . LEU A 1 89 ? 11.390 -0.941 -7.740 1.00 92.25 89 LEU A O 1
ATOM 735 N N . THR A 1 90 ? 10.497 -0.446 -9.724 1.00 90.94 90 THR A N 1
ATOM 736 C CA . THR A 1 90 ? 9.117 -0.450 -9.212 1.00 90.94 90 THR A CA 1
ATOM 737 C C . THR A 1 90 ? 8.701 -1.822 -8.679 1.00 90.94 90 THR A C 1
ATOM 739 O O . THR A 1 90 ? 8.112 -1.896 -7.601 1.00 90.94 90 THR A O 1
ATOM 742 N N . ASN A 1 91 ? 9.051 -2.901 -9.385 1.00 87.31 91 ASN A N 1
ATOM 743 C CA . ASN A 1 91 ? 8.732 -4.268 -8.984 1.00 87.31 91 ASN A CA 1
ATOM 744 C C . ASN A 1 91 ? 9.529 -4.695 -7.752 1.00 87.31 91 ASN A C 1
ATOM 746 O O . ASN A 1 91 ? 8.949 -5.257 -6.831 1.00 87.31 91 ASN A O 1
ATOM 750 N N . GLU A 1 92 ? 10.820 -4.365 -7.682 1.00 89.62 92 GLU A N 1
ATOM 751 C CA . GLU A 1 92 ? 11.662 -4.705 -6.534 1.00 89.62 92 GLU A CA 1
ATOM 752 C C . GLU A 1 92 ? 11.080 -4.144 -5.233 1.00 89.62 92 GLU A C 1
ATOM 754 O O . GLU A 1 92 ? 10.920 -4.861 -4.245 1.00 89.62 92 GLU A O 1
ATOM 759 N N . PHE A 1 93 ? 10.722 -2.860 -5.230 1.00 90.38 93 PHE A N 1
ATOM 760 C CA . PHE A 1 93 ? 10.175 -2.209 -4.041 1.00 90.38 93 PHE A CA 1
ATOM 761 C C . PHE A 1 93 ? 8.727 -2.595 -3.754 1.00 90.38 93 PHE A C 1
ATOM 763 O O . PHE A 1 93 ? 8.316 -2.578 -2.592 1.00 90.38 93 PHE A O 1
ATOM 770 N N . ARG A 1 94 ? 7.949 -2.951 -4.780 1.00 87.50 94 ARG A N 1
ATOM 771 C CA . ARG A 1 94 ? 6.619 -3.527 -4.585 1.00 87.50 94 ARG A CA 1
ATOM 772 C C . ARG A 1 94 ? 6.725 -4.866 -3.860 1.00 87.50 94 ARG A C 1
ATOM 774 O O . ARG A 1 94 ? 6.081 -5.030 -2.826 1.00 87.50 94 ARG A O 1
ATOM 781 N N . ASP A 1 95 ? 7.560 -5.771 -4.352 1.00 85.88 95 ASP A N 1
ATOM 782 C CA . ASP A 1 95 ? 7.718 -7.112 -3.791 1.00 85.88 95 ASP A CA 1
ATOM 783 C C . ASP A 1 95 ? 8.335 -7.047 -2.379 1.00 85.88 95 ASP A C 1
ATOM 785 O O . ASP A 1 95 ? 7.813 -7.687 -1.467 1.00 85.88 95 ASP A O 1
ATOM 789 N N . LYS A 1 96 ? 9.343 -6.185 -2.149 1.00 88.44 96 LYS A N 1
ATOM 790 C CA . LYS A 1 96 ? 9.898 -5.919 -0.802 1.00 88.44 96 LYS A CA 1
ATOM 791 C C . LYS A 1 96 ? 8.838 -5.474 0.200 1.00 88.44 96 LYS A C 1
ATOM 793 O O . LYS A 1 96 ? 8.853 -5.918 1.343 1.00 88.44 96 LYS A O 1
ATOM 798 N N . SER A 1 97 ? 7.910 -4.608 -0.209 1.00 90.44 97 SER A N 1
ATOM 799 C CA . SER A 1 97 ? 6.866 -4.125 0.701 1.00 90.44 97 SER A CA 1
ATOM 800 C C . SER A 1 97 ? 5.871 -5.221 1.101 1.00 90.44 97 SER A C 1
ATOM 802 O O . SER A 1 97 ? 5.337 -5.186 2.207 1.00 90.44 97 SER A O 1
ATOM 804 N N . LEU A 1 98 ? 5.626 -6.201 0.220 1.00 86.25 98 LEU A N 1
ATOM 805 C CA . LEU A 1 98 ? 4.712 -7.306 0.501 1.00 86.25 98 LEU A CA 1
ATOM 806 C C . LEU A 1 98 ? 5.274 -8.239 1.574 1.00 86.25 98 LEU A C 1
ATOM 808 O O . LEU A 1 98 ? 4.498 -8.746 2.377 1.00 86.25 98 LEU A O 1
ATOM 812 N N . ASP A 1 99 ? 6.597 -8.400 1.635 1.00 85.12 99 ASP A N 1
ATOM 813 C CA . ASP A 1 99 ? 7.258 -9.155 2.706 1.00 85.12 99 ASP A CA 1
ATOM 814 C C . ASP A 1 99 ? 7.045 -8.498 4.069 1.00 85.12 99 ASP A C 1
ATOM 816 O O . ASP A 1 99 ? 6.757 -9.164 5.063 1.00 85.12 99 ASP A O 1
ATOM 820 N N . VAL A 1 100 ? 7.107 -7.165 4.116 1.00 90.38 100 VAL A N 1
ATOM 821 C CA . VAL A 1 100 ? 6.820 -6.422 5.349 1.00 90.38 100 VAL A CA 1
ATOM 822 C C . VAL A 1 100 ? 5.357 -6.576 5.756 1.00 90.38 100 VAL A C 1
ATOM 824 O O . VAL A 1 100 ? 5.045 -6.545 6.944 1.00 90.38 100 VAL A O 1
ATOM 827 N N . LEU A 1 101 ? 4.451 -6.794 4.804 1.00 88.69 101 LEU A N 1
ATOM 828 C CA . LEU A 1 101 ? 3.041 -7.066 5.077 1.00 88.69 101 LEU A CA 1
ATOM 829 C C . LEU A 1 101 ? 2.746 -8.521 5.452 1.00 88.69 101 LEU A C 1
ATOM 831 O O . LEU A 1 101 ? 1.597 -8.824 5.762 1.00 88.69 101 LEU A O 1
ATOM 835 N N . ASP A 1 102 ? 3.743 -9.406 5.499 1.00 85.38 102 ASP A N 1
ATOM 836 C CA . ASP A 1 102 ? 3.514 -10.775 5.942 1.00 85.38 102 ASP A CA 1
ATOM 837 C C . ASP A 1 102 ? 3.323 -10.853 7.471 1.00 85.38 102 ASP A C 1
ATOM 839 O O . ASP A 1 102 ? 4.233 -10.571 8.261 1.00 85.38 102 ASP A O 1
ATOM 843 N N . PHE A 1 103 ? 2.121 -11.251 7.895 1.00 85.38 103 PHE A N 1
ATOM 844 C CA . PHE A 1 103 ? 1.738 -11.494 9.294 1.00 85.38 103 PHE A CA 1
ATOM 845 C C . PHE A 1 103 ? 1.528 -12.990 9.601 1.00 85.38 103 PHE A C 1
ATOM 847 O O . PHE A 1 103 ? 0.927 -13.347 10.620 1.00 85.38 103 PHE A O 1
ATOM 854 N N . SER A 1 104 ? 2.003 -13.877 8.723 1.00 77.25 104 SER A N 1
ATOM 855 C CA . SER A 1 104 ? 1.869 -15.340 8.786 1.00 77.25 104 SER A CA 1
ATOM 856 C C . SER A 1 104 ? 2.251 -15.956 10.139 1.00 77.25 104 SER A C 1
ATOM 858 O O . SER A 1 104 ? 1.601 -16.904 10.596 1.00 77.25 104 SER A O 1
ATOM 860 N N . ASN A 1 105 ? 3.273 -15.400 10.789 1.00 73.88 105 ASN A N 1
ATOM 861 C CA . ASN A 1 105 ? 3.872 -15.920 12.021 1.00 73.88 105 ASN A CA 1
ATOM 862 C C . ASN A 1 105 ? 3.331 -15.259 13.301 1.00 73.88 105 ASN A C 1
ATOM 864 O O . ASN A 1 105 ? 3.848 -15.485 14.394 1.00 73.88 105 ASN A O 1
ATOM 868 N N . CYS A 1 106 ? 2.284 -14.439 13.194 1.00 77.00 106 CYS A N 1
ATOM 869 C CA . CYS A 1 106 ? 1.730 -13.706 14.328 1.00 77.00 106 CYS A CA 1
ATOM 870 C C . CYS A 1 106 ? 0.613 -14.511 15.005 1.00 77.00 106 CYS A C 1
ATOM 872 O O . CYS A 1 106 ? -0.565 -14.380 14.661 1.00 77.00 106 CYS A O 1
ATOM 874 N N . THR A 1 107 ? 0.972 -15.338 15.988 1.00 71.69 107 THR A N 1
ATOM 875 C CA . THR A 1 107 ? 0.005 -16.064 16.828 1.00 71.69 107 THR A CA 1
ATOM 876 C C . THR A 1 107 ? 0.047 -15.581 18.272 1.00 71.69 107 THR A C 1
ATOM 878 O O . THR A 1 107 ? 1.116 -15.534 18.872 1.00 71.69 107 THR A O 1
ATOM 881 N N . SER A 1 108 ? -1.130 -15.291 18.834 1.00 80.62 108 SER A N 1
ATOM 882 C CA . SER A 1 108 ? -1.336 -15.042 20.270 1.00 80.62 108 SER A CA 1
ATOM 883 C C . SER A 1 108 ? -0.513 -13.888 20.861 1.00 80.62 108 SER A C 1
ATOM 885 O O . SER A 1 108 ? 0.072 -14.025 21.932 1.00 80.62 108 SER A O 1
ATOM 887 N N . LEU A 1 109 ? -0.484 -12.747 20.169 1.00 89.56 109 LEU A N 1
ATOM 888 C CA . LEU A 1 109 ? 0.113 -11.506 20.671 1.00 89.56 109 LEU A CA 1
ATOM 889 C C . LEU A 1 109 ? -0.902 -10.715 21.511 1.00 89.56 109 LEU A C 1
ATOM 891 O O . LEU A 1 109 ? -2.094 -10.720 21.199 1.00 89.56 109 LEU A O 1
ATOM 895 N N . ASN A 1 110 ? -0.434 -10.025 22.551 1.00 93.88 110 ASN A N 1
ATOM 896 C CA . ASN A 1 110 ? -1.243 -9.051 23.293 1.00 93.88 110 ASN A CA 1
ATOM 897 C C . ASN A 1 110 ? -1.295 -7.682 22.572 1.00 93.88 110 ASN A C 1
ATOM 899 O O . ASN A 1 110 ? -0.581 -7.460 21.595 1.00 93.88 110 ASN A O 1
ATOM 903 N N . ASP A 1 111 ? -2.130 -6.754 23.050 1.00 94.00 111 ASP A N 1
ATOM 904 C CA . ASP A 1 111 ? -2.371 -5.464 22.379 1.00 94.00 111 ASP A CA 1
ATOM 905 C C . ASP A 1 111 ? -1.103 -4.585 22.252 1.00 94.00 111 ASP A C 1
ATOM 907 O O . ASP A 1 111 ? -0.916 -3.907 21.236 1.00 94.00 111 ASP A O 1
ATOM 911 N N . GLU A 1 112 ? -0.197 -4.631 23.234 1.00 95.69 112 GLU A N 1
ATOM 912 C CA . GLU A 1 112 ? 1.091 -3.916 23.198 1.00 95.69 112 GLU A CA 1
ATOM 913 C C . GLU A 1 112 ? 2.037 -4.529 22.158 1.00 95.69 112 GLU A C 1
ATOM 915 O O . GLU A 1 112 ? 2.548 -3.824 21.291 1.00 95.69 112 GLU A O 1
ATOM 920 N N . GLN A 1 113 ? 2.178 -5.856 22.152 1.00 95.44 113 GLN A N 1
ATOM 921 C CA . GLN A 1 113 ? 2.994 -6.586 21.177 1.00 95.44 113 GLN A CA 1
ATOM 922 C C . GLN A 1 113 ? 2.487 -6.401 19.743 1.00 95.44 113 GLN A C 1
ATOM 924 O O . GLN A 1 113 ? 3.281 -6.288 18.810 1.00 95.44 113 GLN A O 1
ATOM 929 N N . ILE A 1 114 ? 1.165 -6.358 19.552 1.00 95.06 114 ILE A N 1
ATOM 930 C CA . ILE A 1 114 ? 0.553 -6.042 18.256 1.00 95.06 114 ILE A CA 1
ATOM 931 C C . ILE A 1 114 ? 0.931 -4.622 17.831 1.00 95.06 114 ILE A C 1
ATOM 933 O O . ILE A 1 114 ? 1.290 -4.405 16.672 1.00 95.06 114 ILE A O 1
ATOM 937 N N . THR A 1 115 ? 0.880 -3.665 18.758 1.00 95.94 115 THR A N 1
ATOM 938 C CA . THR A 1 115 ? 1.258 -2.273 18.490 1.00 95.94 115 THR A CA 1
ATOM 939 C C . THR A 1 115 ? 2.725 -2.168 18.075 1.00 95.94 115 THR A C 1
ATOM 941 O O . THR A 1 115 ? 3.016 -1.589 17.028 1.00 95.94 115 THR A O 1
ATOM 944 N N . ASP A 1 116 ? 3.639 -2.783 18.826 1.00 96.31 116 ASP A N 1
ATOM 945 C CA . ASP A 1 116 ? 5.078 -2.775 18.531 1.00 96.31 116 ASP A CA 1
ATOM 946 C C . ASP A 1 116 ? 5.404 -3.435 17.188 1.00 96.31 116 ASP A C 1
ATOM 948 O O . ASP A 1 116 ? 6.228 -2.932 16.415 1.00 96.31 116 ASP A O 1
ATOM 952 N N . LEU A 1 117 ? 4.718 -4.534 16.866 1.00 95.56 117 LEU A N 1
ATOM 953 C CA . LEU A 1 117 ? 4.829 -5.188 15.566 1.00 95.56 117 LEU A CA 1
ATOM 954 C C . LEU A 1 117 ? 4.394 -4.252 14.431 1.00 95.56 117 LEU A C 1
ATOM 956 O O . LEU A 1 117 ? 5.103 -4.130 13.428 1.00 95.56 117 LEU A O 1
ATOM 960 N N . CYS A 1 118 ? 3.248 -3.584 14.585 1.00 96.00 118 CYS A N 1
ATOM 961 C CA . CYS A 1 118 ? 2.739 -2.643 13.588 1.00 96.00 118 CYS A CA 1
ATOM 962 C C . CYS A 1 118 ? 3.708 -1.473 13.386 1.00 96.00 118 CYS A C 1
ATOM 964 O O . CYS A 1 118 ? 3.991 -1.091 12.253 1.00 96.00 118 CYS A O 1
ATOM 966 N N . LEU A 1 119 ? 4.271 -0.932 14.466 1.00 96.81 119 LEU A N 1
ATOM 967 C CA . LEU A 1 119 ? 5.240 0.161 14.388 1.00 96.81 119 LEU A CA 1
ATOM 968 C C . LEU A 1 119 ? 6.548 -0.274 13.732 1.00 96.81 119 LEU A C 1
ATOM 970 O O . LEU A 1 119 ? 7.081 0.460 12.902 1.00 96.81 119 LEU A O 1
ATOM 974 N N . THR A 1 120 ? 7.044 -1.468 14.059 1.00 96.75 120 THR A N 1
ATOM 975 C CA . THR A 1 120 ? 8.236 -2.046 13.421 1.00 96.75 120 THR A CA 1
ATOM 976 C C . THR A 1 120 ? 8.038 -2.167 11.912 1.00 96.75 120 THR A C 1
ATOM 978 O O . THR A 1 120 ? 8.834 -1.627 11.143 1.00 96.75 120 THR A O 1
ATOM 981 N N . LYS A 1 121 ? 6.933 -2.791 11.482 1.00 96.19 121 LYS A N 1
ATOM 982 C CA . LYS A 1 121 ? 6.598 -2.958 10.060 1.00 96.19 121 LYS A CA 1
ATOM 983 C C . LYS A 1 121 ? 6.365 -1.621 9.353 1.00 96.19 121 LYS A C 1
ATOM 985 O O . LYS A 1 121 ? 6.824 -1.428 8.232 1.00 96.19 121 LYS A O 1
ATOM 990 N N . TYR A 1 122 ? 5.713 -0.663 10.012 1.00 96.75 122 TYR A N 1
ATOM 991 C CA . TYR A 1 122 ? 5.570 0.698 9.493 1.00 96.75 122 TYR A CA 1
ATOM 992 C C . TYR A 1 122 ? 6.928 1.375 9.268 1.00 96.75 122 TYR A C 1
ATOM 994 O O . TYR A 1 122 ? 7.161 1.930 8.198 1.00 96.75 122 TYR A O 1
ATOM 1002 N N . ASN A 1 123 ? 7.836 1.313 10.245 1.00 97.00 123 ASN A N 1
ATOM 1003 C CA . ASN A 1 123 ? 9.164 1.921 10.135 1.00 97.00 123 ASN A CA 1
ATOM 1004 C C . ASN A 1 123 ? 10.001 1.267 9.027 1.00 97.00 123 ASN A C 1
ATOM 1006 O O . ASN A 1 123 ? 10.751 1.954 8.332 1.00 97.00 123 ASN A O 1
ATOM 1010 N N . GLU A 1 124 ? 9.852 -0.042 8.831 1.00 96.69 124 GLU A N 1
ATOM 1011 C CA . GLU A 1 124 ? 10.490 -0.753 7.728 1.00 96.69 124 GLU A CA 1
ATOM 1012 C C . GLU A 1 124 ? 9.945 -0.293 6.368 1.00 96.69 124 GLU A C 1
ATOM 1014 O O . GLU A 1 124 ? 10.730 0.090 5.498 1.00 96.69 124 GLU A O 1
ATOM 1019 N N . LEU A 1 125 ? 8.618 -0.223 6.200 1.00 96.44 125 LEU A N 1
ATOM 1020 C CA . LEU A 1 125 ? 8.004 0.320 4.983 1.00 96.44 125 LEU A CA 1
ATOM 1021 C C . LEU A 1 125 ? 8.408 1.786 4.747 1.00 96.44 125 LEU A C 1
ATOM 1023 O O . LEU A 1 125 ? 8.695 2.171 3.614 1.00 96.44 125 LEU A O 1
ATOM 1027 N N . LEU A 1 126 ? 8.480 2.603 5.803 1.00 95.75 126 LEU A N 1
ATOM 1028 C CA . LEU A 1 126 ? 8.927 3.992 5.718 1.00 95.75 126 LEU A CA 1
ATOM 1029 C C . LEU A 1 126 ? 10.369 4.068 5.210 1.00 95.75 126 LEU A C 1
ATOM 1031 O O . LEU A 1 126 ? 10.647 4.823 4.279 1.00 95.75 126 LEU A O 1
ATOM 1035 N N . SER A 1 127 ? 11.269 3.256 5.766 1.00 96.31 127 SER A N 1
ATOM 1036 C CA . SER A 1 127 ? 12.656 3.152 5.305 1.00 96.31 127 SER A CA 1
ATOM 1037 C C . SER A 1 127 ? 12.724 2.781 3.821 1.00 96.31 127 SER A C 1
ATOM 1039 O O . SER A 1 127 ? 13.372 3.478 3.037 1.00 96.31 127 SER A O 1
ATOM 1041 N N . GLN A 1 128 ? 11.974 1.758 3.397 1.00 94.94 128 GLN A N 1
ATOM 1042 C CA . GLN A 1 128 ? 11.896 1.361 1.989 1.00 94.94 128 GLN A CA 1
ATOM 1043 C C . GLN A 1 128 ? 11.385 2.507 1.093 1.00 94.94 128 GLN A C 1
ATOM 1045 O O . GLN A 1 128 ? 11.983 2.773 0.047 1.00 94.94 128 GLN A O 1
ATOM 1050 N N . SER A 1 129 ?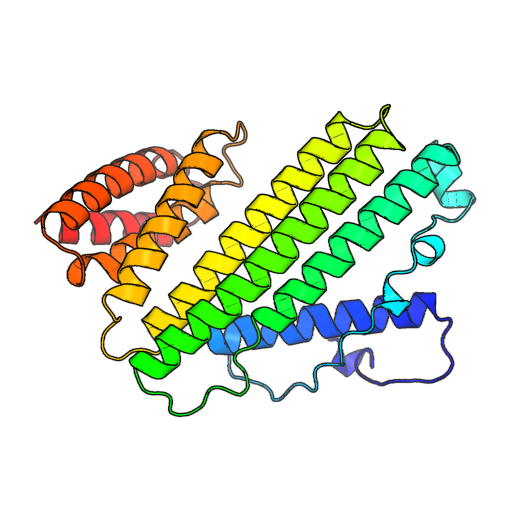 10.350 3.240 1.527 1.00 94.94 129 SER A N 1
ATOM 1051 C CA . SER A 1 129 ? 9.786 4.389 0.800 1.00 94.94 129 SER A CA 1
ATOM 1052 C C . SER A 1 129 ? 10.805 5.522 0.601 1.00 94.94 129 SER A C 1
ATOM 1054 O O . SER A 1 129 ? 10.858 6.150 -0.461 1.00 94.94 129 SER A O 1
ATOM 1056 N N . LEU A 1 130 ? 11.675 5.759 1.587 1.00 95.25 130 LEU A N 1
ATOM 1057 C CA . LEU A 1 130 ? 12.728 6.770 1.501 1.00 95.25 130 LEU A CA 1
ATOM 1058 C C . LEU A 1 130 ? 13.827 6.338 0.527 1.00 95.25 130 LEU A C 1
ATOM 1060 O O . LEU A 1 130 ? 14.297 7.159 -0.263 1.00 95.25 130 LEU A O 1
ATOM 1064 N N . ILE A 1 131 ? 14.196 5.054 0.531 1.00 95.69 131 ILE A N 1
ATOM 1065 C CA . ILE A 1 131 ? 15.203 4.516 -0.392 1.00 95.69 131 ILE A CA 1
ATOM 1066 C C . ILE A 1 131 ? 14.710 4.630 -1.839 1.00 95.69 131 ILE A C 1
ATOM 1068 O O . ILE A 1 131 ? 15.420 5.201 -2.669 1.00 95.69 131 ILE A O 1
ATOM 1072 N N . ILE A 1 132 ? 13.485 4.186 -2.151 1.00 94.94 132 ILE A N 1
ATOM 1073 C CA . ILE A 1 132 ? 12.953 4.313 -3.520 1.00 94.94 132 ILE A CA 1
ATOM 1074 C C . ILE A 1 132 ? 12.855 5.778 -3.955 1.00 94.94 132 ILE A C 1
ATOM 1076 O O . ILE A 1 132 ? 13.146 6.102 -5.103 1.00 94.94 132 ILE A O 1
ATOM 1080 N N . SER A 1 133 ? 12.539 6.693 -3.037 1.00 94.25 133 SER A N 1
ATOM 1081 C CA . SER A 1 133 ? 12.538 8.133 -3.323 1.00 94.25 133 SER A CA 1
ATOM 1082 C C . SER A 1 133 ? 13.904 8.642 -3.784 1.00 94.25 133 SER A C 1
ATOM 1084 O O . SER A 1 133 ? 13.986 9.477 -4.687 1.00 94.25 133 SER A O 1
ATOM 1086 N N . VAL A 1 134 ? 14.989 8.144 -3.186 1.00 96.00 134 VAL A N 1
ATOM 1087 C CA . VAL A 1 134 ? 16.358 8.472 -3.605 1.00 96.00 134 VAL A CA 1
ATOM 1088 C C . VAL A 1 134 ? 16.664 7.882 -4.982 1.00 96.00 134 VAL A C 1
ATOM 1090 O O . VAL A 1 134 ? 17.189 8.597 -5.837 1.00 96.00 134 VAL A O 1
ATOM 1093 N N . GLU A 1 135 ? 16.291 6.628 -5.235 1.00 95.25 135 GLU A N 1
ATOM 1094 C CA . GLU A 1 135 ? 16.512 5.982 -6.536 1.00 95.25 135 GLU A CA 1
ATOM 1095 C C . GLU A 1 135 ? 15.736 6.669 -7.668 1.00 95.25 135 GLU A C 1
ATOM 1097 O O . GLU A 1 135 ? 16.290 6.927 -8.737 1.00 95.25 135 GLU A O 1
ATOM 1102 N N . PHE A 1 136 ? 14.500 7.107 -7.419 1.00 95.00 136 PHE A N 1
ATOM 1103 C CA . PHE A 1 136 ? 13.731 7.895 -8.387 1.00 95.00 136 PHE A CA 1
ATOM 1104 C C . PHE A 1 136 ? 14.386 9.240 -8.710 1.00 95.00 136 PHE A C 1
ATOM 1106 O O . PHE A 1 136 ? 14.383 9.667 -9.867 1.00 95.00 136 PHE A O 1
ATOM 1113 N N . ARG A 1 137 ? 15.002 9.908 -7.725 1.00 93.69 137 ARG A N 1
ATOM 1114 C CA . ARG A 1 137 ? 15.771 11.138 -7.986 1.00 93.69 137 ARG A CA 1
ATOM 1115 C C . ARG A 1 137 ? 16.988 10.860 -8.865 1.00 93.69 137 ARG A C 1
ATOM 1117 O O . ARG A 1 137 ? 17.243 11.645 -9.777 1.00 93.69 137 ARG A O 1
ATOM 1124 N N . LYS A 1 138 ? 17.701 9.751 -8.636 1.00 95.00 138 LYS A N 1
ATOM 1125 C CA . LYS A 1 138 ? 18.835 9.334 -9.478 1.00 95.00 138 LYS A CA 1
ATOM 1126 C C . LYS A 1 138 ? 18.385 9.027 -10.907 1.00 95.00 138 LYS A C 1
ATOM 1128 O O . LYS A 1 138 ? 18.973 9.561 -11.846 1.00 95.00 138 LYS A O 1
ATOM 1133 N N . LEU A 1 139 ? 17.302 8.261 -11.089 1.00 94.31 139 LEU A N 1
ATOM 1134 C CA . LEU A 1 139 ? 16.745 8.020 -12.425 1.00 94.31 139 LEU A CA 1
ATOM 1135 C C . LEU A 1 139 ? 16.341 9.331 -13.104 1.00 94.31 139 LEU A C 1
ATOM 1137 O O . LEU A 1 139 ? 16.647 9.517 -14.276 1.00 94.31 139 LEU A O 1
ATOM 1141 N N . LYS A 1 140 ? 15.708 10.265 -12.384 1.00 93.94 140 LYS A N 1
ATOM 1142 C CA . LYS A 1 140 ? 15.321 11.570 -12.943 1.00 93.94 140 LYS A CA 1
ATOM 1143 C C . LYS A 1 140 ? 16.523 12.374 -13.439 1.00 93.94 140 LYS A C 1
ATOM 1145 O O . LYS A 1 140 ? 16.413 13.053 -14.455 1.00 93.94 140 LYS A O 1
ATOM 1150 N N . GLN A 1 141 ? 17.651 12.312 -12.731 1.00 93.50 141 GLN A N 1
ATOM 1151 C CA . GLN A 1 141 ? 18.892 12.968 -13.154 1.00 93.50 141 GLN A CA 1
ATOM 1152 C C . GLN A 1 141 ? 19.457 12.336 -14.430 1.00 93.50 141 GLN A C 1
ATOM 1154 O O . GLN A 1 141 ? 19.890 13.058 -15.323 1.00 93.50 141 GLN A O 1
ATOM 1159 N N . GLN A 1 142 ? 19.418 11.007 -14.531 1.00 94.56 142 GLN A N 1
ATOM 1160 C CA . GLN A 1 142 ? 19.932 10.275 -15.690 1.00 94.56 142 GLN A CA 1
ATOM 1161 C C . GLN A 1 142 ? 19.020 10.386 -16.926 1.00 94.56 142 GLN A C 1
ATOM 1163 O O . GLN A 1 142 ? 19.500 10.419 -18.056 1.00 94.56 142 GLN A O 1
ATOM 1168 N N . TYR A 1 143 ? 17.707 10.460 -16.711 1.00 94.12 143 TYR A N 1
ATOM 1169 C CA . TYR A 1 143 ? 16.663 10.345 -17.730 1.00 94.12 143 TYR A CA 1
ATOM 1170 C C . TYR A 1 143 ? 15.728 11.565 -17.708 1.00 94.12 143 TYR A C 1
ATOM 1172 O O . TYR A 1 143 ? 14.50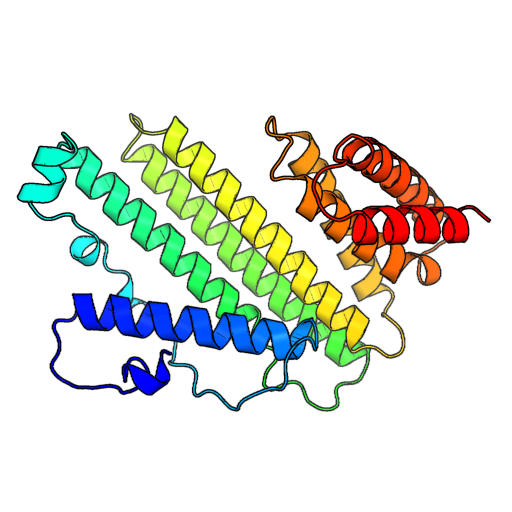3 11.442 -17.665 1.00 94.12 143 TYR A O 1
ATOM 1180 N N . SER A 1 144 ? 16.307 12.769 -17.726 1.00 92.69 144 SER A N 1
ATOM 1181 C CA . SER A 1 144 ? 15.579 14.038 -17.556 1.00 92.69 144 SER A CA 1
ATOM 1182 C C . SER A 1 144 ? 14.472 14.268 -18.595 1.00 92.69 144 SER A C 1
ATOM 1184 O O . SER A 1 144 ? 13.420 14.825 -18.264 1.00 92.69 144 SER A O 1
ATOM 1186 N N . SER A 1 145 ? 14.658 13.767 -19.820 1.00 92.44 145 SER A N 1
ATOM 1187 C CA . SER A 1 145 ? 13.669 13.813 -20.907 1.00 92.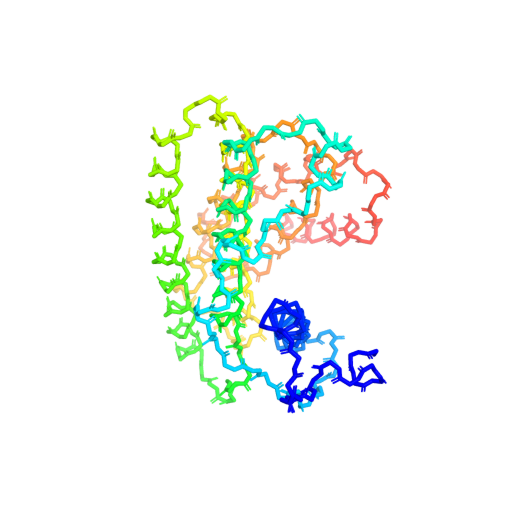44 145 SER A CA 1
ATOM 1188 C C . SER A 1 145 ? 12.372 13.051 -20.605 1.00 92.44 145 SER A C 1
ATOM 1190 O O . SER A 1 145 ? 11.358 13.328 -21.234 1.00 92.44 145 SER A O 1
ATOM 1192 N N . TYR A 1 146 ? 12.379 12.136 -19.630 1.00 91.81 146 TYR A N 1
ATOM 1193 C CA . TYR A 1 146 ? 11.224 11.321 -19.226 1.00 91.81 146 TYR A CA 1
ATOM 1194 C C . TYR A 1 146 ? 10.695 11.711 -17.833 1.00 91.81 146 TYR A C 1
ATOM 1196 O O . TYR A 1 146 ? 10.083 10.912 -17.125 1.00 91.81 146 TYR A O 1
ATOM 1204 N N . SER A 1 147 ? 10.958 12.949 -17.402 1.00 88.62 147 SER A N 1
ATOM 1205 C CA . SER A 1 147 ? 10.655 13.415 -16.043 1.00 88.62 147 SER A CA 1
ATOM 1206 C C . SER A 1 147 ? 9.169 13.368 -15.671 1.00 88.62 147 SER A C 1
ATOM 1208 O O . SER A 1 147 ? 8.864 13.063 -14.518 1.00 88.62 147 SER A O 1
ATOM 1210 N N . THR A 1 148 ? 8.259 13.622 -16.616 1.00 88.62 148 THR A N 1
ATOM 1211 C CA . THR A 1 148 ? 6.805 13.536 -16.391 1.00 88.62 148 THR A CA 1
ATOM 1212 C C . THR A 1 148 ? 6.368 12.105 -16.084 1.00 88.62 148 THR A C 1
ATOM 1214 O O . THR A 1 148 ? 5.736 11.865 -15.058 1.00 88.62 148 THR A O 1
ATOM 1217 N N . ASP A 1 149 ? 6.767 11.142 -16.918 1.00 87.75 149 ASP A N 1
ATOM 1218 C CA . ASP A 1 149 ? 6.438 9.720 -16.737 1.00 87.75 149 ASP A CA 1
ATOM 1219 C C . ASP A 1 149 ? 6.992 9.186 -15.409 1.00 87.75 149 ASP A C 1
ATOM 1221 O O . ASP A 1 149 ? 6.314 8.466 -14.668 1.00 87.75 149 ASP A O 1
ATOM 1225 N N . LEU A 1 150 ? 8.220 9.592 -15.074 1.00 90.75 150 LEU A N 1
ATOM 1226 C CA . LEU A 1 150 ? 8.867 9.234 -13.818 1.00 90.75 150 LEU A CA 1
ATOM 1227 C C . LEU A 1 150 ? 8.123 9.815 -12.612 1.00 90.75 150 LEU A C 1
ATOM 1229 O O . LEU A 1 150 ? 7.940 9.111 -11.621 1.00 90.75 150 LEU A O 1
ATOM 1233 N N . PHE A 1 151 ? 7.685 11.073 -12.693 1.00 88.88 151 PHE A N 1
ATOM 1234 C CA . PHE A 1 151 ? 6.908 11.718 -11.637 1.00 88.88 151 PHE A CA 1
ATOM 1235 C C . PHE A 1 151 ? 5.582 10.988 -11.394 1.00 88.88 151 PHE A C 1
ATOM 1237 O O . PHE A 1 151 ? 5.321 10.575 -10.267 1.00 88.88 151 PHE A O 1
ATOM 1244 N N . LEU A 1 152 ? 4.809 10.720 -12.451 1.00 87.38 152 LEU A N 1
ATOM 1245 C CA . LEU A 1 152 ? 3.534 9.999 -12.346 1.00 87.38 152 LEU A CA 1
ATOM 1246 C C . LEU A 1 152 ? 3.710 8.580 -11.783 1.00 87.38 152 LEU A C 1
ATOM 1248 O O . LEU A 1 152 ? 2.872 8.084 -11.029 1.00 87.38 152 LEU A O 1
ATOM 1252 N N . THR A 1 153 ? 4.802 7.905 -12.146 1.00 89.56 153 THR A N 1
ATOM 1253 C CA . THR A 1 153 ? 5.115 6.568 -11.623 1.00 89.56 153 THR A CA 1
ATOM 1254 C C . THR A 1 153 ? 5.510 6.623 -10.148 1.00 89.56 153 THR A C 1
ATOM 1256 O O . THR A 1 153 ? 5.058 5.797 -9.355 1.00 89.56 153 THR A O 1
ATOM 1259 N N . TYR A 1 154 ? 6.306 7.620 -9.761 1.00 89.94 154 TYR A N 1
ATOM 1260 C CA . TYR A 1 154 ? 6.684 7.843 -8.371 1.00 89.94 154 TYR A CA 1
ATOM 1261 C C . TYR A 1 154 ? 5.466 8.123 -7.487 1.00 89.94 154 TYR A C 1
ATOM 1263 O O . TYR A 1 154 ? 5.345 7.524 -6.422 1.00 89.94 154 TYR A O 1
ATOM 1271 N N . GLU A 1 155 ? 4.532 8.964 -7.939 1.00 86.25 155 GLU A N 1
ATOM 1272 C CA . GLU A 1 155 ? 3.284 9.227 -7.213 1.00 86.25 155 GLU A CA 1
ATOM 1273 C C . GLU A 1 155 ? 2.499 7.936 -6.953 1.00 86.25 155 GLU A C 1
ATOM 1275 O O . GLU A 1 155 ? 2.100 7.676 -5.819 1.00 86.25 155 GLU A O 1
ATOM 1280 N N . LYS A 1 156 ? 2.361 7.065 -7.963 1.00 86.19 156 LYS A N 1
ATOM 1281 C CA . LYS A 1 156 ? 1.710 5.750 -7.809 1.00 86.19 156 LYS A CA 1
ATOM 1282 C C . LYS A 1 156 ? 2.373 4.877 -6.748 1.00 86.19 156 LYS A C 1
ATOM 1284 O O . LYS A 1 156 ? 1.675 4.219 -5.979 1.00 86.19 156 LYS A O 1
ATOM 1289 N N . ILE A 1 157 ? 3.700 4.886 -6.684 1.00 88.69 157 ILE A N 1
ATOM 1290 C CA . ILE A 1 157 ? 4.442 4.167 -5.645 1.00 88.69 157 ILE A CA 1
ATOM 1291 C C . ILE A 1 157 ? 4.174 4.771 -4.268 1.00 88.69 157 ILE A C 1
ATOM 1293 O O . ILE A 1 157 ? 3.941 4.024 -3.322 1.00 88.69 157 ILE A O 1
ATOM 1297 N N . GLN A 1 158 ? 4.157 6.099 -4.140 1.00 87.31 158 GLN A N 1
ATOM 1298 C CA . GLN A 1 158 ? 3.834 6.743 -2.865 1.00 87.31 158 GLN A CA 1
ATOM 1299 C C . GLN A 1 158 ? 2.428 6.352 -2.386 1.00 87.31 158 GLN A C 1
ATOM 1301 O O . GLN A 1 158 ? 2.269 5.991 -1.221 1.00 87.31 158 GLN A O 1
ATOM 1306 N N . TYR A 1 159 ? 1.432 6.307 -3.281 1.00 84.12 159 TYR A N 1
ATOM 1307 C CA . TYR A 1 159 ? 0.089 5.810 -2.942 1.00 84.12 159 TYR A CA 1
ATOM 1308 C C . TYR A 1 159 ? 0.102 4.368 -2.464 1.00 84.12 159 TYR A C 1
ATOM 1310 O O . TYR A 1 159 ? -0.569 4.026 -1.494 1.00 84.12 159 TYR A O 1
ATOM 1318 N N . TYR A 1 160 ? 0.881 3.526 -3.132 1.00 87.38 160 TYR A N 1
ATOM 1319 C CA . TYR A 1 160 ? 1.011 2.130 -2.763 1.00 87.38 160 TYR A CA 1
ATOM 1320 C C . TYR A 1 160 ? 1.622 1.957 -1.359 1.00 87.38 160 TYR A C 1
ATOM 1322 O O . TYR A 1 160 ? 1.101 1.182 -0.560 1.00 87.38 160 TYR A O 1
ATOM 1330 N N . TYR A 1 161 ? 2.646 2.739 -0.998 1.00 91.88 161 TYR A N 1
ATOM 1331 C CA . TYR A 1 161 ? 3.204 2.732 0.362 1.00 91.88 161 TYR A CA 1
ATOM 1332 C C . TYR A 1 161 ? 2.226 3.273 1.407 1.00 91.88 161 TYR A C 1
ATOM 1334 O O . TYR A 1 161 ? 2.067 2.660 2.459 1.00 91.88 161 TYR A O 1
ATOM 1342 N N . LEU A 1 162 ? 1.529 4.372 1.109 1.00 89.50 162 LEU A N 1
ATOM 1343 C CA . LEU A 1 162 ? 0.493 4.922 1.984 1.00 89.50 162 LEU A CA 1
ATOM 1344 C C . LEU A 1 162 ? -0.626 3.906 2.257 1.00 89.50 162 LEU A C 1
ATOM 1346 O O . LEU A 1 162 ? -1.058 3.742 3.398 1.00 89.50 162 LEU A O 1
ATOM 1350 N N . PHE A 1 163 ? -1.055 3.183 1.223 1.00 86.94 163 PHE A N 1
ATOM 1351 C CA . PHE A 1 163 ? -2.003 2.083 1.357 1.00 86.94 163 PHE A CA 1
ATOM 1352 C C . PHE A 1 163 ? -1.447 0.965 2.246 1.00 86.94 163 PHE A C 1
ATOM 1354 O O . PHE A 1 163 ? -2.128 0.533 3.173 1.00 86.94 163 PHE A O 1
ATOM 1361 N N . ASN A 1 164 ? -0.200 0.544 2.029 1.00 91.75 164 ASN A N 1
ATOM 1362 C CA . ASN A 1 164 ? 0.435 -0.490 2.847 1.00 91.75 164 ASN A CA 1
ATOM 1363 C C . ASN A 1 164 ? 0.567 -0.069 4.318 1.00 91.75 164 ASN A C 1
ATOM 1365 O O . ASN A 1 164 ? 0.336 -0.897 5.198 1.00 91.75 164 ASN A O 1
ATOM 1369 N N . TYR A 1 165 ? 0.855 1.206 4.606 1.00 93.94 165 TYR A N 1
ATOM 1370 C CA . TYR A 1 165 ? 0.825 1.718 5.978 1.00 93.94 165 TYR A CA 1
ATOM 1371 C C . TYR A 1 165 ? -0.550 1.498 6.606 1.00 93.94 165 TYR A C 1
ATOM 1373 O O . TYR A 1 165 ? -0.639 0.949 7.699 1.00 93.94 165 TYR A O 1
ATOM 1381 N N . LEU A 1 166 ? -1.625 1.855 5.898 1.00 90.94 166 LEU A N 1
ATOM 1382 C CA . LEU A 1 166 ? -2.987 1.656 6.389 1.00 90.94 166 LEU A CA 1
ATOM 1383 C C . LEU A 1 166 ? -3.281 0.177 6.684 1.00 90.94 166 LEU A C 1
ATOM 1385 O O . LEU A 1 166 ? -3.878 -0.127 7.712 1.00 90.94 166 LEU A O 1
ATOM 1389 N N . LEU A 1 167 ? -2.805 -0.745 5.841 1.00 90.50 167 LEU A N 1
ATOM 1390 C CA . LEU A 1 167 ? -2.986 -2.186 6.060 1.00 90.50 167 LEU A CA 1
ATOM 1391 C C . LEU A 1 167 ? -2.313 -2.696 7.331 1.00 90.50 167 LEU A C 1
ATOM 1393 O O . LEU A 1 167 ? -2.889 -3.529 8.031 1.00 90.50 167 LEU A O 1
ATOM 1397 N N . VAL A 1 168 ? -1.115 -2.194 7.638 1.00 94.06 168 VAL A N 1
ATOM 1398 C CA . VAL A 1 168 ? -0.403 -2.552 8.870 1.00 94.06 168 VAL A CA 1
ATOM 1399 C C . VAL A 1 168 ? -1.233 -2.174 10.097 1.00 94.06 168 VAL A C 1
ATOM 1401 O O . VAL A 1 168 ? -1.401 -2.984 11.007 1.00 94.06 168 VAL A O 1
ATOM 1404 N N . PHE A 1 169 ? -1.799 -0.968 10.118 1.00 92.69 169 PHE A N 1
ATOM 1405 C CA . PHE A 1 169 ? -2.585 -0.505 11.262 1.00 92.69 169 PHE A CA 1
ATOM 1406 C C . PHE A 1 169 ? -3.994 -1.111 11.313 1.00 92.69 169 PHE A C 1
ATOM 1408 O O . PHE A 1 169 ? -4.504 -1.364 12.406 1.00 92.69 169 PHE A O 1
ATOM 1415 N N . GLU A 1 170 ? -4.587 -1.443 10.165 1.00 89.62 170 GLU A N 1
ATOM 1416 C CA . GLU A 1 170 ? -5.846 -2.190 10.099 1.00 89.62 170 GLU A CA 1
ATOM 1417 C C . GLU A 1 170 ? -5.684 -3.618 10.643 1.00 89.62 170 GLU A C 1
ATOM 1419 O O . GLU A 1 170 ? -6.534 -4.087 11.405 1.00 89.62 170 GLU A O 1
ATOM 1424 N N . PHE A 1 171 ? -4.562 -4.290 10.345 1.00 91.25 171 PHE A N 1
ATOM 1425 C CA . PHE A 1 171 ? -4.211 -5.556 10.996 1.00 91.25 171 PHE A CA 1
ATOM 1426 C C . PHE A 1 171 ? -4.179 -5.394 12.518 1.00 91.25 171 PHE A C 1
ATOM 1428 O O . PHE A 1 171 ? -4.808 -6.182 13.228 1.00 91.25 171 PHE A O 1
ATOM 1435 N N . GLY A 1 172 ? -3.489 -4.359 13.010 1.00 92.31 172 GLY A N 1
ATOM 1436 C CA . GLY A 1 172 ? -3.408 -4.073 14.439 1.00 92.31 172 GLY A CA 1
ATOM 1437 C C . GLY A 1 172 ? -4.793 -3.924 15.064 1.00 92.31 172 GLY A C 1
ATOM 1438 O O . GLY A 1 172 ? -5.130 -4.627 16.013 1.00 92.31 172 GLY A O 1
ATOM 1439 N N . ARG A 1 173 ? -5.651 -3.100 14.457 1.00 90.88 173 ARG A N 1
ATOM 1440 C CA . ARG A 1 173 ? -7.027 -2.870 14.914 1.00 90.88 173 ARG A CA 1
ATOM 1441 C C . ARG A 1 173 ? -7.864 -4.153 14.963 1.00 90.88 173 ARG A C 1
ATOM 1443 O O . ARG A 1 173 ? -8.629 -4.341 15.901 1.00 90.88 173 ARG A O 1
ATOM 1450 N N . LEU A 1 174 ? -7.740 -5.028 13.963 1.00 89.12 174 LEU A N 1
ATOM 1451 C CA . LEU A 1 174 ? -8.516 -6.274 13.848 1.00 89.12 174 LEU A CA 1
ATOM 1452 C C . LEU A 1 174 ? -8.009 -7.424 14.731 1.00 89.12 174 LEU A C 1
ATOM 1454 O O . LEU A 1 174 ? -8.683 -8.462 14.843 1.00 89.12 174 LEU A O 1
ATOM 1458 N N . LYS A 1 175 ? -6.795 -7.298 15.270 1.00 89.69 175 LYS A N 1
ATOM 1459 C CA . LYS A 1 175 ? -6.150 -8.312 16.113 1.00 89.69 175 LYS A CA 1
ATOM 1460 C C . LYS A 1 175 ? -6.074 -7.904 17.573 1.00 89.69 175 LYS A C 1
ATOM 1462 O O . LYS A 1 175 ? -6.026 -8.797 18.412 1.00 89.69 175 LYS A O 1
ATOM 1467 N N . SER A 1 176 ? -6.094 -6.609 17.865 1.00 89.88 176 SER A N 1
ATOM 1468 C CA . SER A 1 176 ? -6.195 -6.112 19.228 1.00 89.88 176 SER A CA 1
ATOM 1469 C C . SER A 1 176 ? -7.604 -6.302 19.789 1.00 89.88 176 SER A C 1
ATOM 1471 O O . SER A 1 176 ? -8.595 -6.152 19.073 1.00 89.88 176 SER A O 1
ATOM 1473 N N . ASN A 1 177 ? -7.700 -6.583 21.089 1.00 88.25 177 ASN A N 1
ATOM 1474 C CA . ASN A 1 177 ? -8.978 -6.531 21.804 1.00 88.25 177 ASN A CA 1
ATOM 1475 C C . ASN A 1 177 ? -9.413 -5.075 21.995 1.00 88.25 177 ASN A C 1
ATOM 1477 O O . ASN A 1 177 ? -10.576 -4.729 21.776 1.00 88.25 177 ASN A O 1
ATOM 1481 N N . GLN A 1 178 ? -8.462 -4.218 22.380 1.00 90.75 178 GLN A N 1
ATOM 1482 C CA . GLN A 1 178 ? -8.617 -2.771 22.383 1.00 90.75 178 GLN A CA 1
ATOM 1483 C C . GLN A 1 178 ? -7.387 -2.126 21.728 1.00 90.75 178 GLN A C 1
ATOM 1485 O O . GLN A 1 178 ? -6.266 -2.329 22.193 1.00 90.75 178 GLN A O 1
ATOM 1490 N N . PRO A 1 179 ? -7.560 -1.341 20.650 1.00 91.06 179 PRO A N 1
ATOM 1491 C CA . PRO A 1 179 ? -6.475 -0.566 20.065 1.00 91.06 179 PRO A CA 1
ATOM 1492 C C . PRO A 1 179 ? -5.787 0.302 21.117 1.00 91.06 179 PRO A C 1
ATOM 1494 O O . PRO A 1 179 ? -6.435 1.073 21.827 1.00 91.06 179 PRO A O 1
ATOM 1497 N N . THR A 1 180 ? -4.462 0.211 21.199 1.00 94.06 180 THR A N 1
ATOM 1498 C CA . THR A 1 180 ? -3.697 1.069 22.105 1.00 94.06 180 THR A CA 1
ATOM 1499 C C . THR A 1 180 ? -3.797 2.537 21.661 1.00 94.06 180 THR A C 1
ATOM 1501 O O . THR A 1 180 ? -4.011 2.825 20.472 1.00 94.06 180 THR A O 1
ATOM 1504 N N . PRO A 1 181 ? -3.593 3.508 22.571 1.00 93.56 181 PRO A N 1
ATOM 1505 C CA . PRO A 1 181 ? -3.556 4.924 22.201 1.00 93.56 181 PRO A CA 1
ATOM 1506 C C . PRO A 1 181 ? -2.505 5.231 21.125 1.00 93.56 181 PRO A C 1
ATOM 1508 O O . PRO A 1 181 ? -2.728 6.065 20.250 1.00 93.56 181 PRO A O 1
ATOM 1511 N N . GLN A 1 182 ? -1.370 4.527 21.155 1.00 94.69 182 GLN A N 1
ATOM 1512 C CA . GLN A 1 182 ? -0.288 4.700 20.189 1.00 94.69 182 GLN A CA 1
ATOM 1513 C C . GLN A 1 182 ? -0.674 4.191 18.795 1.00 94.69 182 GLN A C 1
ATOM 1515 O O . GLN A 1 182 ? -0.469 4.910 17.814 1.00 94.69 182 GLN A O 1
ATOM 1520 N N . LEU A 1 183 ? -1.286 3.003 18.708 1.00 94.19 183 LEU A N 1
ATOM 1521 C CA . LEU A 1 183 ? -1.815 2.456 17.456 1.00 94.19 183 LEU A CA 1
ATOM 1522 C C . LEU A 1 183 ? -2.882 3.388 16.865 1.00 94.19 183 LEU A C 1
ATOM 1524 O O . LEU A 1 183 ? -2.830 3.741 15.686 1.00 94.19 183 LEU A O 1
ATOM 1528 N N . THR A 1 184 ? -3.808 3.847 17.707 1.00 94.12 184 THR A N 1
ATOM 1529 C CA . THR A 1 184 ? -4.904 4.746 17.323 1.00 94.12 184 THR A CA 1
ATOM 1530 C C . THR A 1 184 ? -4.373 6.074 16.781 1.00 94.12 184 THR A C 1
ATOM 1532 O O . THR A 1 184 ? -4.751 6.499 15.687 1.00 94.12 184 THR A O 1
ATOM 1535 N N . ARG A 1 185 ? -3.432 6.704 17.496 1.00 93.56 185 ARG A N 1
ATOM 1536 C CA . ARG A 1 185 ? -2.816 7.970 17.079 1.00 93.56 185 ARG A CA 1
ATOM 1537 C C . ARG A 1 185 ? -2.073 7.836 15.753 1.00 93.56 185 ARG A C 1
ATOM 1539 O O . ARG A 1 185 ? -2.206 8.711 14.901 1.00 93.56 185 ARG A O 1
ATOM 1546 N N . LYS A 1 186 ? -1.316 6.751 15.553 1.00 94.25 186 LYS A N 1
ATOM 1547 C CA . LYS A 1 186 ? -0.618 6.525 14.278 1.00 94.25 186 LYS A CA 1
ATOM 1548 C C . LYS A 1 186 ? -1.567 6.227 13.126 1.00 94.25 186 LYS A C 1
ATOM 1550 O O . LYS A 1 186 ? -1.355 6.750 12.036 1.00 94.25 186 LYS A O 1
ATOM 1555 N N . THR A 1 187 ? -2.649 5.495 13.378 1.00 93.56 187 THR A N 1
ATOM 1556 C CA . THR A 1 187 ? -3.705 5.280 12.377 1.00 93.56 187 THR A CA 1
ATOM 1557 C C . THR A 1 187 ? -4.312 6.609 11.926 1.00 93.56 187 THR A C 1
ATOM 1559 O O . THR A 1 187 ? -4.475 6.834 10.727 1.00 93.56 187 THR A O 1
ATOM 1562 N N . LEU A 1 188 ? -4.590 7.520 12.867 1.00 93.94 188 LEU A N 1
ATOM 1563 C CA . LEU A 1 188 ? -5.099 8.857 12.559 1.00 93.94 188 LEU A CA 1
ATOM 1564 C C . LEU A 1 188 ? -4.083 9.694 11.764 1.00 93.94 188 LEU A C 1
ATOM 1566 O O . LEU A 1 188 ? -4.447 10.304 10.763 1.00 93.94 188 LEU A O 1
ATOM 1570 N N . GLU A 1 189 ? -2.809 9.698 12.163 1.00 93.31 189 GLU A N 1
ATOM 1571 C CA . GLU A 1 189 ? -1.736 10.407 11.449 1.00 93.31 189 GLU A CA 1
ATOM 1572 C C . GLU A 1 189 ? -1.616 9.952 9.988 1.00 93.31 189 GLU A C 1
ATOM 1574 O O . GLU A 1 189 ? -1.610 10.776 9.076 1.00 93.31 189 GLU A O 1
ATOM 1579 N N . ILE A 1 190 ? -1.599 8.640 9.753 1.00 92.75 190 ILE A N 1
ATOM 1580 C CA . ILE A 1 190 ? -1.511 8.067 8.403 1.00 92.75 190 ILE A CA 1
ATOM 1581 C C . ILE A 1 190 ? -2.777 8.364 7.603 1.00 92.75 190 ILE A C 1
ATOM 1583 O O . ILE A 1 190 ? -2.693 8.739 6.437 1.00 92.75 190 ILE A O 1
ATOM 1587 N N . SER A 1 191 ? -3.948 8.266 8.234 1.00 92.81 191 SER A N 1
ATOM 1588 C CA . SER A 1 191 ? -5.224 8.624 7.609 1.00 92.81 191 SER A CA 1
ATOM 1589 C C . SER A 1 191 ? -5.235 10.079 7.128 1.00 92.81 191 SER A C 1
ATOM 1591 O O . SER A 1 191 ? -5.746 10.378 6.049 1.00 92.81 191 SER A O 1
ATOM 1593 N N . ASN A 1 192 ? -4.621 10.982 7.895 1.00 91.12 192 ASN A N 1
ATOM 1594 C CA . ASN A 1 192 ? -4.490 12.389 7.526 1.00 91.12 192 ASN A CA 1
ATOM 1595 C C . ASN A 1 192 ? -3.577 12.568 6.310 1.00 91.12 192 ASN A C 1
ATOM 1597 O O . ASN A 1 192 ? -3.973 13.233 5.357 1.00 91.12 192 ASN A O 1
ATOM 1601 N N . LEU A 1 193 ? -2.409 11.920 6.315 1.00 90.31 193 LEU A N 1
ATOM 1602 C CA . LEU A 1 193 ? -1.479 11.948 5.184 1.00 90.31 193 LEU A CA 1
ATOM 1603 C C . LEU A 1 193 ? -2.125 11.399 3.907 1.00 90.31 193 LEU A C 1
ATOM 1605 O O . LEU A 1 193 ? -1.972 11.984 2.836 1.00 90.31 193 LEU A O 1
ATOM 1609 N N . ILE A 1 194 ? -2.885 10.305 4.011 1.00 89.44 194 ILE A N 1
ATOM 1610 C CA . ILE A 1 194 ? -3.612 9.731 2.873 1.00 89.44 194 ILE A CA 1
ATOM 1611 C C . ILE A 1 194 ? -4.616 10.740 2.324 1.00 89.44 194 ILE A C 1
ATOM 1613 O O . ILE A 1 194 ? -4.611 10.981 1.120 1.00 89.44 194 ILE A O 1
ATOM 1617 N N . LEU A 1 195 ? -5.439 11.357 3.180 1.00 89.38 195 LEU A N 1
ATOM 1618 C CA . LEU A 1 195 ? -6.432 12.339 2.741 1.00 89.38 195 LEU A CA 1
ATOM 1619 C C . LEU A 1 195 ? -5.782 13.509 1.995 1.00 89.38 195 LEU A C 1
ATOM 1621 O O . LEU A 1 195 ? -6.167 13.797 0.867 1.00 89.38 195 LEU A O 1
ATOM 1625 N N . GLU A 1 196 ? -4.749 14.116 2.583 1.00 88.00 196 GLU A N 1
ATOM 1626 C CA . GLU A 1 196 ? -4.016 15.235 1.974 1.00 88.00 196 GLU A CA 1
ATOM 1627 C C . GLU A 1 196 ? -3.380 14.868 0.631 1.00 88.00 196 GLU A C 1
ATOM 1629 O O . GLU A 1 196 ? -3.196 15.728 -0.233 1.00 88.00 196 GLU A O 1
ATOM 1634 N N . THR A 1 197 ? -2.998 13.603 0.454 1.00 84.62 197 THR A N 1
ATOM 1635 C CA . THR A 1 197 ? -2.413 13.135 -0.804 1.00 84.62 197 THR A CA 1
ATOM 1636 C C . THR A 1 197 ? -3.503 12.836 -1.838 1.00 84.62 197 THR A C 1
ATOM 1638 O O . THR A 1 197 ? -3.337 13.180 -3.004 1.00 84.62 197 THR A O 1
ATOM 1641 N N . LEU A 1 198 ? -4.644 12.271 -1.425 1.00 83.19 198 LEU A N 1
ATOM 1642 C CA . LEU A 1 198 ? -5.794 12.027 -2.303 1.00 83.19 198 LEU A CA 1
ATOM 1643 C C . LEU A 1 198 ? -6.417 13.329 -2.827 1.00 83.19 198 LEU A C 1
ATOM 1645 O O . LEU A 1 198 ? -6.860 13.365 -3.968 1.00 83.19 198 LEU A O 1
ATOM 1649 N N . GLU A 1 199 ? -6.444 14.396 -2.028 1.00 83.38 199 GLU A N 1
ATOM 1650 C CA . GLU A 1 199 ? -6.986 15.703 -2.440 1.00 83.38 199 GLU A CA 1
ATOM 1651 C C . GLU A 1 199 ? -6.138 16.411 -3.504 1.00 83.38 199 GLU A C 1
ATOM 1653 O O . GLU A 1 199 ? -6.635 17.277 -4.219 1.00 83.38 199 GLU A O 1
ATOM 1658 N N . LYS A 1 200 ? -4.861 16.040 -3.635 1.00 79.81 200 LYS A N 1
ATOM 1659 C CA . LYS A 1 200 ? -3.949 16.598 -4.647 1.00 79.81 200 LYS A CA 1
ATOM 1660 C C . LYS A 1 200 ? -4.067 15.902 -6.005 1.00 79.81 200 LYS A C 1
ATOM 1662 O O . LYS A 1 200 ? -3.405 16.319 -6.952 1.00 79.81 200 LYS A O 1
ATOM 1667 N N . LEU A 1 201 ? -4.866 14.841 -6.102 1.00 71.19 201 LEU A N 1
ATOM 1668 C CA . LEU A 1 201 ? -4.995 14.036 -7.308 1.00 71.19 201 LEU A CA 1
ATOM 1669 C C . LEU A 1 201 ? -6.170 14.467 -8.179 1.00 71.19 201 LEU A C 1
ATOM 1671 O O . LEU A 1 201 ? -7.310 14.530 -7.732 1.00 71.19 201 LEU A O 1
ATOM 1675 N N . ASP A 1 202 ? -5.895 14.620 -9.470 1.00 60.00 202 ASP A N 1
ATOM 1676 C CA . ASP A 1 202 ? -6.851 15.145 -10.450 1.00 60.00 202 ASP A CA 1
ATOM 1677 C C . ASP A 1 202 ? -7.682 14.048 -11.162 1.00 60.00 202 ASP A C 1
ATOM 1679 O O . ASP A 1 202 ? -8.106 14.211 -12.303 1.00 60.00 202 ASP A O 1
ATOM 1683 N N . ASN A 1 203 ? -7.885 12.868 -10.548 1.00 59.66 203 ASN A N 1
ATOM 1684 C CA . ASN A 1 203 ? -8.437 11.703 -11.264 1.00 59.66 203 ASN A CA 1
ATOM 1685 C C . ASN A 1 203 ? -9.490 10.920 -10.461 1.00 59.66 203 ASN A C 1
ATOM 1687 O O . ASN A 1 203 ? -9.169 10.066 -9.643 1.00 59.66 203 ASN A O 1
ATOM 1691 N N . SER A 1 204 ? -10.771 11.192 -10.704 1.00 56.50 204 SER A N 1
ATOM 1692 C CA . SER A 1 204 ? -11.857 10.921 -9.753 1.00 56.50 204 SER A CA 1
ATOM 1693 C C . SER A 1 204 ? -12.298 9.443 -9.638 1.00 56.50 204 SER A C 1
ATOM 1695 O O . SER A 1 204 ? -12.589 8.981 -8.537 1.00 56.50 204 SER A O 1
ATOM 1697 N N . ASN A 1 205 ? -12.285 8.649 -10.717 1.00 57.31 205 ASN A N 1
ATOM 1698 C CA . ASN A 1 205 ? -12.914 7.311 -10.713 1.00 57.31 205 ASN A CA 1
ATOM 1699 C C . ASN A 1 205 ? -12.139 6.212 -9.960 1.00 57.31 205 ASN A C 1
ATOM 1701 O O . ASN A 1 205 ? -12.750 5.297 -9.414 1.00 57.31 205 ASN A O 1
ATOM 1705 N N . ASN A 1 206 ? -10.805 6.276 -9.912 1.00 62.91 206 ASN A N 1
ATOM 1706 C CA . ASN A 1 206 ? -9.994 5.252 -9.231 1.00 62.91 206 ASN A CA 1
ATOM 1707 C C . ASN A 1 206 ? -9.772 5.561 -7.740 1.00 62.91 206 ASN A C 1
ATOM 1709 O O . ASN A 1 206 ? -9.278 4.711 -7.000 1.00 62.91 206 ASN A O 1
ATOM 1713 N N . LEU A 1 207 ? -10.144 6.763 -7.290 1.00 75.12 207 LEU A N 1
ATOM 1714 C CA . LEU A 1 207 ? -9.926 7.219 -5.916 1.00 75.12 207 LEU A CA 1
ATOM 1715 C C . LEU A 1 207 ? -11.081 6.877 -4.983 1.00 75.12 207 LEU A C 1
ATOM 1717 O O . LEU A 1 207 ? -10.877 6.787 -3.775 1.00 75.12 207 LEU A O 1
ATOM 1721 N N . THR A 1 208 ? -12.269 6.593 -5.524 1.00 79.88 208 THR A N 1
ATOM 1722 C CA . THR A 1 208 ? -13.456 6.223 -4.741 1.00 79.88 208 THR A CA 1
ATOM 1723 C C . THR A 1 208 ? -13.178 5.060 -3.787 1.00 79.88 208 THR A C 1
ATOM 1725 O O . THR A 1 208 ? -13.587 5.098 -2.628 1.00 79.88 208 THR A O 1
ATOM 1728 N N . TYR A 1 209 ? -12.426 4.050 -4.240 1.00 81.56 209 TYR A N 1
ATOM 1729 C CA . TYR A 1 209 ? -11.998 2.934 -3.393 1.00 81.56 209 TYR A CA 1
ATOM 1730 C C . TYR A 1 209 ? -11.187 3.406 -2.176 1.00 81.56 209 TYR A C 1
ATOM 1732 O O . TYR A 1 209 ? -11.459 2.985 -1.051 1.00 81.56 209 TYR A O 1
ATOM 1740 N N . PHE A 1 210 ? -10.228 4.310 -2.385 1.00 83.00 210 PHE A N 1
ATOM 1741 C CA . PHE A 1 210 ? -9.389 4.843 -1.314 1.00 83.00 210 PHE A CA 1
ATOM 1742 C C . PHE A 1 210 ? -10.184 5.710 -0.335 1.00 83.00 210 PHE A C 1
ATOM 1744 O O . PHE A 1 210 ? -9.959 5.606 0.869 1.00 83.00 210 PHE A O 1
ATOM 1751 N N . TYR A 1 211 ? -11.157 6.494 -0.811 1.00 87.50 211 TYR A N 1
ATOM 1752 C CA . TYR A 1 211 ? -12.043 7.258 0.072 1.00 87.50 211 TYR A CA 1
ATOM 1753 C C . TYR A 1 211 ? -12.897 6.350 0.968 1.00 87.50 211 TYR A C 1
ATOM 1755 O O . TYR A 1 211 ? -13.005 6.612 2.169 1.00 87.50 211 TYR A O 1
ATOM 1763 N N . TYR A 1 212 ? -13.450 5.257 0.425 1.00 87.81 212 TYR A N 1
ATOM 1764 C CA . TYR A 1 212 ? -14.173 4.265 1.230 1.00 87.81 212 TYR A CA 1
ATOM 1765 C C . TYR A 1 212 ? -13.267 3.612 2.270 1.00 87.81 212 TYR A C 1
ATOM 1767 O O . TYR A 1 212 ? -13.612 3.572 3.450 1.00 87.81 212 TYR A O 1
ATOM 1775 N N . LEU A 1 213 ? -12.100 3.131 1.842 1.00 87.38 213 LEU A N 1
ATOM 1776 C CA . LEU A 1 213 ? -11.145 2.466 2.720 1.00 87.38 213 LEU A CA 1
ATOM 1777 C C . LEU A 1 213 ? -10.709 3.371 3.878 1.00 87.38 213 LEU A C 1
ATOM 1779 O O . LEU A 1 213 ? -10.714 2.944 5.035 1.00 87.38 213 LEU A O 1
ATOM 1783 N N . LEU A 1 214 ? -10.365 4.621 3.568 1.00 91.12 214 LEU A N 1
ATOM 1784 C CA . LEU A 1 214 ? -9.968 5.615 4.555 1.00 91.12 214 LEU A CA 1
ATOM 1785 C C . LEU A 1 214 ? -11.110 5.915 5.531 1.00 91.12 214 LEU A C 1
ATOM 1787 O O . LEU A 1 214 ? -10.898 5.932 6.743 1.00 91.12 214 LEU A O 1
ATOM 1791 N N . GLY A 1 215 ? -12.331 6.095 5.025 1.00 92.44 215 GLY A N 1
ATOM 1792 C CA . GLY A 1 215 ? -13.485 6.335 5.882 1.00 92.44 215 GLY A CA 1
ATOM 1793 C C . GLY A 1 215 ? -13.785 5.166 6.811 1.00 92.44 215 GLY A C 1
ATOM 1794 O O . GLY A 1 215 ? -14.002 5.386 7.998 1.00 92.44 215 GLY A O 1
ATOM 1795 N N . PHE A 1 216 ? -13.722 3.926 6.326 1.00 91.56 216 PHE A N 1
ATOM 1796 C CA . PHE A 1 216 ? -13.927 2.752 7.177 1.00 91.56 216 PHE A CA 1
ATOM 1797 C C . PHE A 1 216 ? -12.842 2.597 8.245 1.00 91.56 216 PHE A C 1
ATOM 1799 O O . PHE A 1 216 ? -13.170 2.261 9.382 1.00 91.56 216 PHE A O 1
ATOM 1806 N N . ASN A 1 217 ? -11.583 2.911 7.930 1.00 91.06 217 ASN A N 1
ATOM 1807 C CA . ASN A 1 217 ? -10.509 2.933 8.928 1.00 91.06 217 ASN A CA 1
ATOM 1808 C C . ASN A 1 217 ? -10.780 3.980 10.018 1.00 91.06 217 ASN A C 1
ATOM 1810 O O . ASN A 1 217 ? -10.738 3.665 11.207 1.00 91.06 217 ASN A O 1
ATOM 1814 N N . LEU A 1 218 ? -11.133 5.206 9.618 1.00 93.88 218 LEU A N 1
ATOM 1815 C CA . LEU A 1 218 ? -11.464 6.296 10.538 1.00 93.88 218 LEU A CA 1
ATOM 1816 C C . LEU A 1 218 ? -12.680 5.971 11.420 1.00 93.88 218 LEU A C 1
ATOM 1818 O O . LEU A 1 218 ? -12.643 6.197 12.629 1.00 93.88 218 LEU A O 1
ATOM 1822 N N . MET A 1 219 ? -13.736 5.391 10.844 1.00 93.56 219 MET A N 1
ATOM 1823 C CA . MET A 1 219 ? -14.891 4.901 11.607 1.00 93.56 219 MET A CA 1
ATOM 1824 C C . MET A 1 219 ? -14.488 3.790 12.581 1.00 93.56 219 MET A C 1
ATOM 1826 O O . MET A 1 219 ? -14.936 3.782 13.726 1.00 93.56 219 MET A O 1
ATOM 1830 N N . GLY A 1 220 ? -13.615 2.878 12.145 1.00 90.94 220 GLY A N 1
ATOM 1831 C CA . GLY A 1 220 ? -13.134 1.750 12.938 1.00 90.94 220 GLY A CA 1
ATOM 1832 C C . GLY A 1 220 ? -12.353 2.159 14.187 1.00 90.94 220 GLY A C 1
ATOM 1833 O O . GLY A 1 220 ? -12.376 1.422 15.172 1.00 90.94 220 GLY A O 1
ATOM 1834 N N . ILE A 1 221 ? -11.700 3.325 14.173 1.00 92.88 221 ILE A N 1
ATOM 1835 C CA . ILE A 1 221 ? -10.963 3.852 15.332 1.00 92.88 221 ILE A CA 1
ATOM 1836 C C . ILE A 1 221 ? -11.746 4.890 16.150 1.00 92.88 221 ILE A C 1
ATOM 1838 O O . ILE A 1 221 ? -11.329 5.226 17.255 1.00 92.88 221 ILE A O 1
ATOM 1842 N N . TYR A 1 222 ? -12.882 5.382 15.647 1.00 94.12 222 TYR A N 1
ATOM 1843 C CA . TYR A 1 222 ? -13.592 6.544 16.192 1.00 94.12 222 TYR A CA 1
ATOM 1844 C C . TYR A 1 222 ? -13.890 6.449 17.696 1.00 94.12 222 TYR A C 1
ATOM 1846 O O . TYR A 1 222 ? -13.694 7.407 18.444 1.00 94.12 222 TYR A O 1
ATOM 1854 N N . ASN A 1 223 ? -14.330 5.281 18.167 1.00 92.44 223 ASN A N 1
ATOM 1855 C CA . ASN A 1 223 ? -14.715 5.093 19.568 1.00 92.44 223 ASN A CA 1
ATOM 1856 C C . ASN A 1 223 ? -13.534 5.158 20.548 1.00 92.44 223 ASN A C 1
ATOM 1858 O O . ASN A 1 223 ? -13.760 5.424 21.728 1.00 92.44 223 ASN A O 1
ATOM 1862 N N . TYR A 1 224 ? -12.304 4.983 20.061 1.00 92.25 224 TYR A N 1
ATOM 1863 C CA . TYR A 1 224 ? -11.072 4.995 20.855 1.00 92.25 224 TYR A CA 1
ATOM 1864 C C . TYR A 1 224 ? -10.392 6.372 20.894 1.00 92.25 224 TYR A C 1
ATOM 1866 O O . TYR A 1 224 ? -9.360 6.539 21.539 1.00 92.25 224 TYR A O 1
ATOM 1874 N N . LEU A 1 225 ? -10.957 7.362 20.198 1.00 93.25 225 LEU A N 1
ATOM 1875 C CA . LEU A 1 225 ? -10.399 8.705 20.092 1.00 93.25 225 LEU A CA 1
ATOM 1876 C C . LEU A 1 225 ? -10.795 9.615 21.261 1.00 93.25 225 LEU A C 1
ATOM 1878 O O . LEU A 1 225 ? -11.854 9.457 21.880 1.00 93.25 225 LEU A O 1
ATOM 1882 N N . SER A 1 226 ? -9.945 10.617 21.503 1.00 92.31 226 SER A N 1
ATOM 1883 C CA . SER A 1 226 ? -10.238 11.746 22.388 1.00 92.31 226 SER A CA 1
ATOM 1884 C C . SER A 1 226 ? -11.412 12.584 21.853 1.00 92.31 226 SER A C 1
ATOM 1886 O O . SER A 1 226 ? -11.810 12.445 20.697 1.00 92.31 226 SER A O 1
ATOM 1888 N N . ALA A 1 227 ? -11.991 13.458 22.681 1.00 92.25 227 ALA A N 1
ATOM 1889 C CA . ALA A 1 227 ? -13.098 14.318 22.249 1.00 92.25 227 ALA A CA 1
ATOM 1890 C C . ALA A 1 227 ? -12.704 15.233 21.072 1.00 92.25 227 ALA A C 1
ATOM 1892 O O . ALA A 1 227 ? -13.458 15.344 20.104 1.00 92.25 227 ALA A O 1
ATOM 1893 N N . ASP A 1 228 ? -11.503 15.811 21.125 1.00 91.75 228 ASP A N 1
ATOM 1894 C CA . ASP A 1 228 ? -10.986 16.696 20.078 1.00 91.75 228 ASP A CA 1
ATOM 1895 C C . ASP A 1 228 ? -10.735 15.924 18.773 1.00 91.75 228 ASP A C 1
ATOM 1897 O O . ASP A 1 228 ? -11.171 16.337 17.696 1.00 91.75 228 ASP A O 1
ATOM 1901 N N . ASP A 1 229 ? -10.117 14.742 18.868 1.00 93.25 229 ASP A N 1
ATOM 1902 C CA . ASP A 1 229 ? -9.860 13.893 17.701 1.00 93.25 229 ASP A CA 1
ATOM 1903 C C . ASP A 1 229 ? -11.157 13.349 17.085 1.00 93.25 229 ASP A C 1
ATOM 1905 O O . ASP A 1 229 ? -11.248 13.192 15.866 1.00 93.25 229 ASP A O 1
ATOM 1909 N N . LYS A 1 230 ? -12.193 13.089 17.894 1.00 94.75 230 LYS A N 1
ATOM 1910 C CA . LYS A 1 230 ? -13.520 12.696 17.392 1.00 94.75 230 LYS A CA 1
ATOM 1911 C C . LYS A 1 230 ? -14.129 13.783 16.520 1.00 94.75 230 LYS A C 1
ATOM 1913 O O . LYS A 1 230 ? -14.686 13.464 15.469 1.00 94.75 230 LYS A O 1
ATOM 1918 N N . GLN A 1 231 ? -14.014 15.048 16.920 1.00 92.69 231 GLN A N 1
ATOM 1919 C CA . GLN A 1 231 ? -14.506 16.155 16.104 1.00 92.69 231 GLN A CA 1
ATOM 1920 C C . GLN A 1 231 ? -13.735 16.244 14.781 1.00 92.69 231 GLN A C 1
ATOM 1922 O O . GLN A 1 231 ? -14.352 16.268 13.716 1.00 92.69 231 GLN A O 1
ATOM 1927 N N . LEU A 1 232 ? -12.401 16.162 14.832 1.00 91.69 232 LEU A N 1
ATOM 1928 C CA . LEU A 1 232 ? -11.558 16.148 13.634 1.00 91.69 232 LEU A CA 1
ATOM 1929 C C . LEU A 1 232 ? -11.943 15.009 12.674 1.00 91.69 232 LEU A C 1
ATOM 1931 O O . LEU A 1 232 ? -12.053 15.212 11.464 1.00 91.69 232 LEU A O 1
ATOM 1935 N N . VAL A 1 233 ? -12.158 13.802 13.201 1.00 94.31 233 VAL A N 1
ATOM 1936 C CA . VAL A 1 233 ? -12.556 12.645 12.391 1.00 94.31 233 VAL A CA 1
ATOM 1937 C C . VAL A 1 233 ? -13.958 12.815 11.813 1.00 94.31 233 VAL A C 1
ATOM 1939 O O . VAL A 1 233 ? -14.162 12.468 10.651 1.00 94.31 233 VAL A O 1
ATOM 1942 N N . ARG A 1 234 ? -14.912 13.390 12.556 1.00 93.31 234 ARG A N 1
ATOM 1943 C CA . ARG A 1 234 ? -16.251 13.709 12.028 1.00 93.31 234 ARG A CA 1
ATOM 1944 C C . ARG A 1 234 ? -16.175 14.632 10.815 1.00 93.31 234 ARG A C 1
ATOM 1946 O O . ARG A 1 234 ? -16.818 14.344 9.803 1.00 93.31 234 ARG A O 1
ATOM 1953 N N . ASP A 1 235 ? -15.369 15.686 10.895 1.00 91.69 235 ASP A N 1
ATOM 1954 C CA . ASP A 1 235 ? -15.211 16.648 9.802 1.00 91.69 235 ASP A CA 1
ATOM 1955 C C . ASP A 1 235 ? -14.601 15.972 8.565 1.00 91.69 235 ASP A C 1
ATOM 1957 O O . ASP A 1 235 ? -15.124 16.095 7.454 1.00 91.69 235 ASP A O 1
ATOM 1961 N N . LYS A 1 236 ? -13.570 15.143 8.767 1.00 92.12 236 LYS A N 1
ATOM 1962 C CA . LYS A 1 236 ? -12.927 14.371 7.690 1.00 92.12 236 LYS A CA 1
ATOM 1963 C C . LYS A 1 236 ? -13.855 13.348 7.053 1.00 92.12 236 LYS A C 1
ATOM 1965 O O . LYS A 1 236 ? -13.888 13.234 5.831 1.00 92.12 236 LYS A O 1
ATOM 1970 N N . LEU A 1 237 ? -14.646 12.631 7.846 1.00 94.00 237 LEU A N 1
ATOM 1971 C CA . LEU A 1 237 ? -15.657 11.716 7.319 1.00 94.00 237 LEU A CA 1
ATOM 1972 C C . LEU A 1 237 ? -16.723 12.461 6.504 1.00 94.00 237 LEU A C 1
ATOM 1974 O O . LEU A 1 237 ? -17.219 11.917 5.520 1.00 94.00 237 LEU A O 1
ATOM 1978 N N . GLY A 1 238 ? -17.051 13.704 6.870 1.00 90.75 238 GLY A N 1
ATOM 1979 C CA . GLY A 1 238 ? -17.916 14.580 6.078 1.00 90.75 238 GLY A CA 1
ATOM 1980 C C . GLY A 1 238 ? -17.324 14.917 4.707 1.00 90.75 238 GLY A C 1
ATOM 1981 O O . GLY A 1 238 ? -18.014 14.774 3.696 1.00 90.75 238 GLY A O 1
ATOM 1982 N N . VAL A 1 239 ? -16.042 15.293 4.667 1.00 89.75 239 VAL A N 1
ATOM 1983 C CA . VAL A 1 239 ? -15.295 15.548 3.421 1.00 89.75 239 VAL A CA 1
ATOM 1984 C C . VAL A 1 239 ? -15.248 14.292 2.543 1.00 89.75 239 VAL A C 1
ATOM 1986 O O . VAL A 1 239 ? -15.608 14.334 1.368 1.00 89.75 239 VAL A O 1
ATOM 1989 N N . LEU A 1 240 ? -14.894 13.144 3.123 1.00 90.44 240 LEU A N 1
ATOM 1990 C CA . LEU A 1 240 ? -14.868 11.860 2.417 1.00 90.44 240 LEU A CA 1
ATOM 1991 C C . LEU A 1 240 ? -16.238 11.474 1.857 1.00 90.44 240 LEU A C 1
ATOM 1993 O O . LEU A 1 240 ? -16.336 11.021 0.717 1.00 90.44 240 LEU A O 1
ATOM 1997 N N . PHE A 1 241 ? -17.301 11.690 2.636 1.00 89.00 241 PHE A N 1
ATOM 1998 C CA . PHE A 1 241 ? -18.663 11.423 2.194 1.00 89.00 241 PHE A CA 1
ATOM 1999 C C . PHE A 1 241 ? -19.048 12.271 0.976 1.00 89.00 241 PHE A C 1
ATOM 2001 O O . PHE A 1 241 ? -19.694 11.766 0.059 1.00 89.00 241 PHE A O 1
ATOM 2008 N N . TYR A 1 242 ? -18.630 13.541 0.940 1.00 86.88 242 TYR A N 1
ATOM 2009 C CA . TYR A 1 242 ? -18.848 14.411 -0.215 1.00 86.88 242 TYR A CA 1
ATOM 2010 C C . TYR A 1 242 ? -18.183 13.849 -1.476 1.00 86.88 242 TYR A C 1
ATOM 2012 O O . TYR A 1 242 ? -18.843 13.763 -2.512 1.00 86.88 242 TYR A O 1
ATOM 2020 N N . TYR A 1 243 ? -16.933 13.386 -1.372 1.00 84.56 243 TYR A N 1
ATOM 2021 C CA . TYR A 1 243 ? -16.228 12.788 -2.506 1.00 84.56 243 TYR A CA 1
ATOM 2022 C C . TYR A 1 243 ? -16.909 11.517 -3.024 1.00 84.56 243 TYR A C 1
ATOM 2024 O O . TYR A 1 243 ? -16.958 11.321 -4.231 1.00 84.56 243 TYR A O 1
ATOM 2032 N N . VAL A 1 244 ? -17.490 10.669 -2.167 1.00 82.94 244 VAL A N 1
ATOM 2033 C CA . VAL A 1 244 ? -18.132 9.418 -2.628 1.00 82.94 244 VAL A CA 1
ATOM 2034 C C . VAL A 1 244 ? -19.580 9.584 -3.113 1.00 82.94 244 VAL A C 1
ATOM 2036 O O . VAL A 1 244 ? -20.077 8.722 -3.834 1.00 82.94 244 VAL A O 1
ATOM 2039 N N . LYS A 1 245 ? -20.259 10.692 -2.777 1.00 73.62 245 LYS A N 1
ATOM 2040 C CA . LYS A 1 245 ? -21.692 10.933 -3.057 1.00 73.62 245 LYS A CA 1
ATOM 2041 C C . LYS A 1 245 ? -22.059 11.006 -4.552 1.00 73.62 245 LYS A C 1
ATOM 2043 O O . LYS A 1 245 ? -23.239 10.942 -4.872 1.00 73.62 245 LYS A O 1
ATOM 2048 N N . GLY A 1 246 ? -21.084 11.133 -5.454 1.00 63.78 246 GLY A N 1
ATOM 2049 C CA . GLY A 1 246 ? -21.294 11.174 -6.911 1.00 63.78 246 GLY A CA 1
ATOM 2050 C C . GLY A 1 246 ? -20.978 9.873 -7.661 1.00 63.78 246 GLY A C 1
ATOM 2051 O O . GLY A 1 246 ? -21.098 9.839 -8.883 1.00 63.78 246 GLY A O 1
ATOM 2052 N N . PHE A 1 247 ? -20.553 8.814 -6.965 1.00 63.25 247 PHE A N 1
ATOM 2053 C CA . PHE A 1 247 ? -20.110 7.560 -7.585 1.00 63.25 247 PHE A CA 1
ATOM 2054 C C . PHE A 1 247 ? -21.158 6.451 -7.443 1.00 63.25 247 PHE A C 1
ATOM 2056 O O . PHE A 1 247 ? -20.916 5.429 -6.803 1.00 63.25 247 PHE A O 1
ATOM 2063 N N . ASP A 1 248 ? -22.312 6.631 -8.088 1.00 51.62 248 ASP A N 1
ATOM 2064 C CA . ASP A 1 248 ? -23.417 5.655 -8.083 1.00 51.62 248 ASP A CA 1
ATOM 2065 C C . ASP A 1 248 ? -23.060 4.301 -8.734 1.00 51.62 248 ASP A C 1
ATOM 2067 O O . ASP A 1 248 ? -23.744 3.303 -8.519 1.00 51.62 248 ASP A O 1
ATOM 2071 N N . ASN A 1 249 ? -21.955 4.221 -9.484 1.00 54.16 249 ASN A N 1
ATOM 2072 C CA . ASN A 1 249 ? -21.603 3.030 -10.266 1.00 54.16 249 ASN A CA 1
ATOM 2073 C C . ASN A 1 249 ? -20.715 2.005 -9.534 1.00 54.16 249 ASN A C 1
ATOM 2075 O O . ASN A 1 249 ? -20.518 0.906 -10.049 1.00 54.16 249 ASN A O 1
ATOM 2079 N N . MET A 1 250 ? -20.168 2.319 -8.352 1.00 55.69 250 MET A N 1
ATOM 2080 C CA . MET A 1 250 ? -19.263 1.419 -7.619 1.00 55.69 250 MET A CA 1
ATOM 2081 C C . MET A 1 250 ? -19.776 1.151 -6.198 1.00 55.69 250 MET A C 1
ATOM 2083 O O . MET A 1 250 ? -19.508 1.895 -5.260 1.00 55.69 250 MET A O 1
ATOM 2087 N N . SER A 1 251 ? -20.463 0.012 -6.054 1.00 63.69 251 SER A N 1
ATOM 2088 C CA . SER A 1 251 ? -20.877 -0.624 -4.794 1.00 63.69 251 SER A CA 1
ATOM 2089 C C . SER A 1 251 ? -21.842 0.194 -3.920 1.00 63.69 251 SER A C 1
ATOM 2091 O O . SER A 1 251 ? -21.452 0.792 -2.916 1.00 63.69 251 SER A O 1
ATOM 2093 N N . HIS A 1 252 ? -23.146 0.102 -4.221 1.00 78.62 252 HIS A N 1
ATOM 2094 C CA . HIS A 1 252 ? -24.225 0.557 -3.326 1.00 78.62 252 HIS A CA 1
ATOM 2095 C C . HIS A 1 252 ? -24.062 0.058 -1.880 1.00 78.62 252 HIS A C 1
ATOM 2097 O O . HIS A 1 252 ? -24.465 0.745 -0.942 1.00 78.62 252 HIS A O 1
ATOM 2103 N N . LEU A 1 253 ? -23.449 -1.116 -1.688 1.00 84.25 253 LEU A N 1
ATOM 2104 C CA . LEU A 1 253 ? -23.140 -1.653 -0.366 1.00 84.25 253 LEU A CA 1
ATOM 2105 C C . LEU A 1 253 ? -22.144 -0.763 0.389 1.00 84.25 253 LEU A C 1
ATOM 2107 O O . LEU A 1 253 ? -22.427 -0.377 1.518 1.00 84.25 253 LEU A O 1
ATOM 2111 N N . ASN A 1 254 ? -21.013 -0.404 -0.228 1.00 86.00 254 ASN A N 1
ATOM 2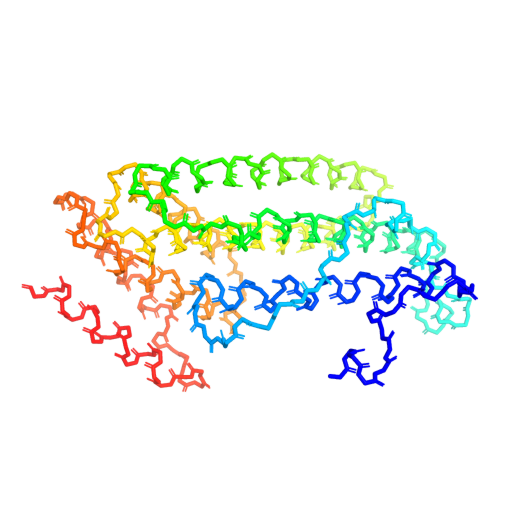112 C CA . ASN A 1 254 ? -19.999 0.436 0.418 1.00 86.00 254 ASN A CA 1
ATOM 2113 C C . ASN A 1 254 ? -20.563 1.817 0.757 1.00 86.00 254 ASN A C 1
ATOM 2115 O O . ASN A 1 254 ? -20.361 2.303 1.869 1.00 86.00 254 ASN A O 1
ATOM 2119 N N . TYR A 1 255 ? -21.322 2.408 -0.169 1.00 87.69 255 TYR A N 1
ATOM 2120 C CA . TYR A 1 255 ? -22.008 3.674 0.076 1.00 87.69 255 TYR A CA 1
ATOM 2121 C C . TYR A 1 255 ? -22.956 3.586 1.274 1.00 87.69 255 TYR A C 1
ATOM 2123 O O . TYR A 1 255 ? -22.890 4.411 2.184 1.00 87.69 255 TYR A O 1
ATOM 2131 N N . SER A 1 256 ? -23.805 2.555 1.301 1.00 87.50 256 SER A N 1
ATOM 2132 C CA . SER A 1 256 ? -24.787 2.356 2.371 1.00 87.50 256 SER A CA 1
ATOM 2133 C C . SER A 1 256 ? -24.107 2.143 3.721 1.00 87.50 256 SER A C 1
ATOM 2135 O O . SER A 1 256 ? -24.482 2.785 4.698 1.00 87.50 256 SER A O 1
ATOM 2137 N N . LEU A 1 257 ? -23.063 1.307 3.773 1.00 89.69 257 LEU A N 1
ATOM 2138 C CA . LEU A 1 257 ? -22.273 1.083 4.986 1.00 89.69 257 LEU A CA 1
ATOM 2139 C C . LEU A 1 257 ? -21.633 2.380 5.489 1.00 89.69 257 LEU A C 1
ATOM 2141 O O . LEU A 1 257 ? -21.702 2.669 6.683 1.00 89.69 257 LEU A O 1
ATOM 2145 N N . PHE A 1 258 ? -21.060 3.184 4.590 1.00 91.38 258 PHE A N 1
ATOM 2146 C CA . PHE A 1 258 ? -20.462 4.467 4.954 1.00 91.38 258 PHE A CA 1
ATOM 2147 C C . PHE A 1 258 ? -21.527 5.438 5.476 1.00 91.38 258 PHE A C 1
ATOM 2149 O O . PHE A 1 258 ? -21.359 6.023 6.544 1.00 91.38 258 PHE A O 1
ATOM 2156 N N . ALA A 1 259 ? -22.642 5.601 4.763 1.00 89.88 259 ALA A N 1
ATOM 2157 C CA . ALA A 1 259 ? -23.721 6.501 5.164 1.00 89.88 259 ALA A CA 1
ATOM 2158 C C . ALA A 1 259 ? -24.304 6.113 6.533 1.00 89.88 259 ALA A C 1
ATOM 2160 O O . ALA A 1 259 ? -24.463 6.966 7.409 1.00 89.88 259 ALA A O 1
ATOM 2161 N N . SER A 1 260 ? -24.569 4.821 6.747 1.00 90.31 260 SER A N 1
ATOM 2162 C CA . SER A 1 260 ? -25.050 4.298 8.027 1.00 90.31 260 SER A CA 1
ATOM 2163 C C . SER A 1 260 ? -24.032 4.500 9.150 1.00 90.31 260 SER A C 1
ATOM 2165 O O . SER A 1 260 ? -24.403 4.997 10.211 1.00 90.31 260 SER A O 1
ATOM 2167 N N . GLY A 1 261 ? -22.754 4.182 8.919 1.00 90.88 261 GLY A N 1
ATOM 2168 C CA . GLY A 1 261 ? -21.688 4.389 9.903 1.00 90.88 261 GLY A CA 1
ATOM 2169 C C . GLY A 1 261 ? -21.518 5.861 10.284 1.00 90.88 261 GLY A C 1
ATOM 2170 O O . GLY A 1 261 ? -21.429 6.195 11.465 1.00 90.88 261 GLY A O 1
ATOM 2171 N N . LEU A 1 262 ? -21.575 6.763 9.302 1.00 91.75 262 LEU A N 1
ATOM 2172 C CA . LEU A 1 262 ? -21.514 8.204 9.539 1.00 91.75 262 LEU A CA 1
ATOM 2173 C C . LEU A 1 262 ? -22.705 8.704 10.367 1.00 91.75 262 LEU A C 1
ATOM 2175 O O . LEU A 1 262 ? -22.527 9.547 11.244 1.00 91.75 262 LEU A O 1
ATOM 2179 N N . ASN A 1 263 ? -23.909 8.191 10.108 1.00 89.06 263 ASN A N 1
ATOM 2180 C CA . ASN A 1 263 ? -25.097 8.550 10.883 1.00 89.06 263 ASN A CA 1
ATOM 2181 C C . ASN A 1 263 ? -24.984 8.098 12.343 1.00 89.06 263 ASN A C 1
ATOM 2183 O O . ASN A 1 263 ? -25.313 8.877 13.232 1.00 89.06 263 ASN A O 1
ATOM 2187 N N . LEU A 1 264 ? -24.467 6.891 12.592 1.00 88.88 264 LEU A N 1
ATOM 2188 C CA . LEU A 1 264 ? -24.224 6.389 13.951 1.00 88.88 264 LEU A CA 1
ATOM 2189 C C . LEU A 1 264 ? -23.184 7.222 14.706 1.00 88.88 264 LEU A C 1
ATOM 2191 O O . LEU A 1 264 ? -23.299 7.402 15.910 1.00 88.88 264 LEU A O 1
ATOM 2195 N N . ILE A 1 265 ? -22.183 7.751 14.001 1.00 90.19 265 ILE A N 1
ATOM 2196 C CA . ILE A 1 265 ? -21.153 8.616 14.588 1.00 90.19 265 ILE A CA 1
ATOM 2197 C C . ILE A 1 265 ? -21.683 10.018 14.906 1.00 90.19 265 ILE A C 1
ATOM 2199 O O . ILE A 1 265 ? -21.135 10.670 15.791 1.00 90.19 265 ILE A O 1
ATOM 2203 N N . LYS A 1 266 ? -22.681 10.515 14.166 1.00 78.19 266 LYS A N 1
ATOM 2204 C CA . LYS A 1 266 ? -23.248 11.866 14.335 1.00 78.19 266 LYS A CA 1
ATOM 2205 C C . LYS A 1 266 ? -24.299 11.965 15.443 1.00 78.19 266 LYS A C 1
ATOM 2207 O O . LYS A 1 266 ? -24.531 13.078 15.912 1.00 78.19 266 LYS A O 1
ATOM 2212 N N . GLN A 1 267 ? -24.930 10.847 15.801 1.00 61.56 267 GLN A N 1
ATOM 2213 C CA . GLN A 1 267 ? -25.789 10.731 16.985 1.00 61.56 267 GLN A CA 1
ATOM 2214 C C . GLN A 1 267 ? -24.963 10.881 18.269 1.00 61.56 267 GLN A C 1
ATOM 2216 O O . GLN A 1 267 ? -25.547 11.377 19.254 1.00 61.56 267 GLN A O 1
#

Radius of gyration: 20.92 Å; chains: 1; bounding box: 46×43×56 Å

Foldseek 3Di:
DLVVVVLLPPDPDDPLLSVLVSLLVLLVVLLVLQLCCQLVVNDPDDPDDHDDQDLVSLPLVSQQDDPVVCVVVVHDPVRRSLVSNLVSLLSSLLSVLSVLSRPPPDDDDALVRLLVSLVVSLVVLVVSLVVSVVVLVVSCVVCVVCNVVSVVSNLVSVLVSLVSNLSSLSSSLVPYPDHDPSSLVSNLVSLVVNLVSLVPDPDQPVCLVVLLSSLVSLLSSLVVDDPVVNVVSLVSLVVSLVSNVPCPPPDPPSNVVSVVSSVVSVD

Sequence (267 aa):
MCHALGVHVDTKPIYNSVEFDRSSLYRNLALSHENLSTIYKLKPRFGVEIPNFNPTLYDSHWQLLNEDTSNLLNLNQMKMEYYSRLCSLTNEFRDKSLDVLDFSNCTSLNDEQITDLCLTKYNELLSQSLIISVEFRKLKQQYSSYSTDLFLTYEKIQYYYLFNYLLVFEFGRLKSNQPTPQLTRKTLEISNLILETLEKLDNSNNLTYFYYLLGFNLMGIYNYLSADDKQLVRDKLGVLFYYVKGFDNMSHLNYSLFASGLNLIKQ